Protein AF-0000000086187686 (afdb_homodimer)

Radius of gyration: 17.13 Å; Cα contacts (8 Å, |Δi|>4): 447; chains: 2; bounding box: 33×46×41 Å

Organism: NCBI:txid1656884

InterPro domains:
  IPR007138 Antibiotic biosynthesis monooxygenase domain [PF03992] (1-76)
  IPR007138 Antibiotic biosynthesis monooxygenase domain [PS51725] (2-91)
  IPR011008 Dimeric alpha-beta barrel [SSF54909] (1-93)
  IPR050744 AI-2 Signaling Cycle Isomerase LsrG [PTHR33336] (1-90)

Foldseek 3Di:
DKKKKKKFQWDPVCVVVCVVLQVVLLVVLCPQPFWPHWDWDADPVRRRMIMIITDGQAPVSVVVSCVDPSNVVSVVCRVVTGPDDMDMDIDGDNVDRDDDDDPVDDDDD/DKKKKKKFQWDPVCVVVCVVLQVVLLVVLCPQPFWPHWDWDADPVHRRMIMIITDGQAPVSVVVSCVDPSNVVSVVCRVVTGPDDMDMDIDGDNVDRDDDDDPVDDDDD

Structure (mmCIF, N/CA/C/O backbone):
data_AF-0000000086187686-model_v1
#
loop_
_entity.id
_entity.type
_entity.pdbx_description
1 polymer 'Antibiotic biosynthesis monooxygenase'
#
loop_
_atom_site.group_PDB
_atom_site.id
_atom_site.type_symbol
_atom_site.label_atom_id
_atom_site.label_alt_id
_atom_site.label_comp_id
_atom_site.label_asym_id
_atom_site.label_entity_id
_atom_site.label_seq_id
_atom_site.pdbx_PDB_ins_code
_atom_site.Cartn_x
_atom_site.Cartn_y
_atom_site.Cartn_z
_atom_site.occupancy
_atom_site.B_iso_or_equiv
_atom_site.auth_seq_id
_atom_site.auth_comp_id
_atom_site.auth_asym_id
_atom_site.auth_atom_id
_atom_site.pdbx_PDB_model_num
ATOM 1 N N . MET A 1 1 ? 7.926 -3.191 14.016 1 96.19 1 MET A N 1
ATOM 2 C CA . MET A 1 1 ? 7.805 -1.844 13.469 1 96.19 1 MET A CA 1
ATOM 3 C C . MET A 1 1 ? 6.355 -1.366 13.516 1 96.19 1 MET A C 1
ATOM 5 O O . MET A 1 1 ? 5.453 -2.137 13.844 1 96.19 1 MET A O 1
ATOM 9 N N . ILE A 1 2 ? 6.223 -0.07 13.289 1 97.5 2 ILE A N 1
ATOM 10 C CA . ILE A 1 2 ? 4.91 0.49 12.984 1 97.5 2 ILE A CA 1
ATOM 11 C C . ILE A 1 2 ? 4.688 0.487 11.477 1 97.5 2 ILE A C 1
ATOM 13 O O . ILE A 1 2 ? 5.574 0.872 10.711 1 97.5 2 ILE A O 1
ATOM 17 N N . LEU A 1 3 ? 3.572 -0.052 11.133 1 98.38 3 LEU A N 1
ATOM 18 C CA . LEU A 1 3 ? 3.158 -0.03 9.734 1 98.38 3 LEU A CA 1
ATOM 19 C C . LEU A 1 3 ? 1.9 0.814 9.555 1 98.38 3 LEU A C 1
ATOM 21 O O . LEU A 1 3 ? 0.891 0.583 10.227 1 98.38 3 LEU A O 1
ATOM 25 N N . ILE A 1 4 ? 2.012 1.799 8.664 1 98.56 4 ILE A N 1
ATOM 26 C CA . ILE A 1 4 ? 0.908 2.709 8.383 1 98.56 4 ILE A CA 1
ATOM 27 C C . ILE A 1 4 ? 0.586 2.676 6.887 1 98.56 4 ILE A C 1
ATOM 29 O O . ILE A 1 4 ? 1.49 2.721 6.051 1 98.56 4 ILE A O 1
ATOM 33 N N . THR A 1 5 ? -0.618 2.514 6.582 1 98.88 5 THR A N 1
ATOM 34 C CA . THR A 1 5 ? -1.14 2.615 5.223 1 98.88 5 THR A CA 1
ATOM 35 C C . THR A 1 5 ? -2.225 3.684 5.141 1 98.88 5 THR A C 1
ATOM 37 O O . THR A 1 5 ? -3.189 3.658 5.906 1 98.88 5 THR A O 1
ATOM 40 N N . VAL A 1 6 ? -2.064 4.637 4.223 1 98.94 6 VAL A N 1
ATOM 41 C CA . VAL A 1 6 ? -3.027 5.727 4.102 1 98.94 6 VAL A CA 1
ATOM 42 C C . VAL A 1 6 ? -3.477 5.859 2.646 1 98.94 6 VAL A C 1
ATOM 44 O O . VAL A 1 6 ? -2.662 5.75 1.727 1 98.94 6 VAL A O 1
ATOM 47 N N . LYS A 1 7 ? -4.711 6.129 2.432 1 98.88 7 LYS A N 1
ATOM 48 C CA . LYS A 1 7 ? -5.25 6.492 1.124 1 98.88 7 LYS A CA 1
ATOM 49 C C . LYS A 1 7 ? -5.598 7.977 1.063 1 98.88 7 LYS A C 1
ATOM 51 O O . LYS A 1 7 ? -6.355 8.477 1.895 1 98.88 7 LYS A O 1
ATOM 56 N N . PHE A 1 8 ? -5.043 8.57 0.062 1 98.88 8 PHE A N 1
ATOM 57 C CA . PHE A 1 8 ? -5.246 10 -0.153 1 98.88 8 PHE A CA 1
ATOM 58 C C . PHE A 1 8 ? -6.047 10.242 -1.426 1 98.88 8 PHE A C 1
ATOM 60 O O . PHE A 1 8 ? -5.531 10.078 -2.533 1 98.88 8 PHE A O 1
ATOM 67 N N . PRO A 1 9 ? -7.297 10.695 -1.336 1 98.88 9 PRO A N 1
ATOM 68 C CA . PRO A 1 9 ? -7.992 11.195 -2.523 1 98.88 9 PRO A CA 1
ATOM 69 C C . PRO A 1 9 ? -7.594 12.625 -2.879 1 98.88 9 PRO A C 1
ATOM 71 O O . PRO A 1 9 ? -7.742 13.539 -2.057 1 98.88 9 PRO A O 1
ATOM 74 N N . ILE A 1 10 ? -7.125 12.82 -4.09 1 98.88 10 ILE A N 1
ATOM 75 C CA . ILE A 1 10 ? -6.566 14.109 -4.492 1 98.88 10 ILE A CA 1
ATOM 76 C C . ILE A 1 10 ? -7.512 14.789 -5.48 1 98.88 10 ILE A C 1
ATOM 78 O O . ILE A 1 10 ? -8.062 14.141 -6.371 1 98.88 10 ILE A O 1
ATOM 82 N N . ARG A 1 11 ? -7.676 16.062 -5.305 1 98.69 11 ARG A N 1
ATOM 83 C CA . ARG A 1 11 ? -8.445 16.828 -6.277 1 98.69 11 ARG A CA 1
ATOM 84 C C . ARG A 1 11 ? -7.809 16.766 -7.66 1 98.69 11 ARG A C 1
ATOM 86 O O . ARG A 1 11 ? -6.582 16.828 -7.789 1 98.69 11 ARG A O 1
ATOM 93 N N . GLU A 1 12 ? -8.672 16.703 -8.617 1 97.62 12 GLU A N 1
ATOM 94 C CA . GLU A 1 12 ? -8.195 16.609 -9.992 1 97.62 12 GLU A CA 1
ATOM 95 C C . GLU A 1 12 ? -7.359 17.828 -10.375 1 97.62 12 GLU A C 1
ATOM 97 O O . GLU A 1 12 ? -6.324 17.688 -11.023 1 97.62 12 GLU A O 1
ATOM 102 N N . ASP A 1 13 ? -7.766 18.938 -9.977 1 98.12 13 ASP A N 1
ATOM 103 C CA . ASP A 1 13 ? -7.102 20.188 -10.367 1 98.12 13 ASP A CA 1
ATOM 104 C C . ASP A 1 13 ? -5.852 20.422 -9.523 1 98.12 13 ASP A C 1
ATOM 106 O O . ASP A 1 13 ? -5.172 21.438 -9.688 1 98.12 13 ASP A O 1
ATOM 110 N N . LYS A 1 14 ? -5.523 19.531 -8.617 1 98.44 14 LYS A N 1
ATOM 111 C CA . LYS A 1 14 ? -4.391 19.703 -7.715 1 98.44 14 LYS A CA 1
ATOM 112 C C . LYS A 1 14 ? -3.326 18.641 -7.965 1 98.44 14 LYS A C 1
ATOM 114 O O . LYS A 1 14 ? -2.359 18.531 -7.211 1 98.44 14 LYS A O 1
ATOM 119 N N . MET A 1 15 ? -3.455 17.953 -9.023 1 97.88 15 MET A N 1
ATOM 120 C CA . MET A 1 15 ? -2.578 16.812 -9.297 1 97.88 15 MET A CA 1
ATOM 121 C C . MET A 1 15 ? -1.133 17.266 -9.461 1 97.88 15 MET A C 1
ATOM 123 O O . MET A 1 15 ? -0.213 16.625 -8.953 1 97.88 15 MET A O 1
ATOM 127 N N . ALA A 1 16 ? -0.898 18.312 -10.148 1 97.12 16 ALA A N 1
ATOM 128 C CA . ALA A 1 16 ? 0.463 18.797 -10.344 1 97.12 16 ALA A CA 1
ATOM 129 C C . ALA A 1 16 ? 1.087 19.234 -9.023 1 97.12 16 ALA A C 1
ATOM 131 O O . ALA A 1 16 ? 2.242 18.906 -8.742 1 97.12 16 ALA A O 1
ATOM 132 N N . GLU A 1 17 ? 0.374 19.953 -8.242 1 97.88 17 GLU A N 1
ATOM 133 C CA . GLU A 1 17 ? 0.838 20.359 -6.918 1 97.88 17 GLU A CA 1
ATOM 134 C C . GLU A 1 17 ? 1.127 19.141 -6.039 1 97.88 17 GLU A C 1
ATOM 136 O O . GLU A 1 17 ? 2.143 19.109 -5.344 1 97.88 17 GLU A O 1
ATOM 141 N N . TRP A 1 18 ? 0.255 18.203 -6.094 1 98.5 18 TRP A N 1
ATOM 142 C CA . TRP A 1 18 ? 0.415 16.969 -5.332 1 98.5 18 TRP A CA 1
ATOM 143 C C . TRP A 1 18 ? 1.703 16.25 -5.719 1 98.5 18 TRP A C 1
ATOM 145 O O . TRP A 1 18 ? 2.439 15.773 -4.852 1 98.5 18 TRP A O 1
ATOM 155 N N . GLU A 1 19 ? 1.953 16.156 -6.973 1 95.44 19 GLU A N 1
ATOM 156 C CA . GLU A 1 19 ? 3.152 15.477 -7.449 1 95.44 19 GLU A CA 1
ATOM 157 C C . GLU A 1 19 ? 4.41 16.062 -6.824 1 95.44 19 GLU A C 1
ATOM 159 O O . GLU A 1 19 ? 5.27 15.336 -6.324 1 95.44 19 GLU A O 1
ATOM 164 N N . GLN A 1 20 ? 4.473 17.344 -6.828 1 96.12 20 GLN A N 1
ATOM 165 C CA . GLN A 1 20 ? 5.637 18.016 -6.262 1 96.12 20 GLN A CA 1
ATOM 166 C C . GLN A 1 20 ? 5.684 17.844 -4.742 1 96.12 20 GLN A C 1
ATOM 168 O O . GLN A 1 20 ? 6.719 17.484 -4.184 1 96.12 20 GLN A O 1
ATOM 173 N N . LEU A 1 21 ? 4.582 18.062 -4.121 1 98.06 21 LEU A N 1
ATOM 174 C CA . LEU A 1 21 ? 4.496 18 -2.668 1 98.06 21 LEU A CA 1
ATOM 175 C C . LEU A 1 21 ? 4.82 16.594 -2.17 1 98.06 21 LEU A C 1
ATOM 177 O O . LEU A 1 21 ? 5.586 16.422 -1.219 1 98.06 21 LEU A O 1
ATOM 181 N N . SER A 1 22 ? 4.238 15.594 -2.785 1 97.94 22 SER A N 1
ATOM 182 C CA . SER A 1 22 ? 4.43 14.219 -2.352 1 97.94 22 SER A CA 1
ATOM 183 C C . SER A 1 22 ? 5.879 13.773 -2.535 1 97.94 22 SER A C 1
ATOM 185 O O . SER A 1 22 ? 6.426 13.055 -1.699 1 97.94 22 SER A O 1
ATOM 187 N N . ALA A 1 23 ? 6.496 14.219 -3.639 1 96.38 23 ALA A N 1
ATOM 188 C CA . ALA A 1 23 ? 7.898 13.891 -3.869 1 96.38 23 ALA A CA 1
ATOM 189 C C . ALA A 1 23 ? 8.789 14.477 -2.781 1 96.38 23 ALA A C 1
ATOM 191 O O . ALA A 1 23 ? 9.617 13.773 -2.199 1 96.38 23 ALA A O 1
ATOM 192 N N . ASP A 1 24 ? 8.594 15.742 -2.486 1 97.19 24 ASP A N 1
ATOM 193 C CA . ASP A 1 24 ? 9.375 16.422 -1.454 1 97.19 24 ASP A CA 1
ATOM 194 C C . ASP A 1 24 ? 9.148 15.781 -0.086 1 97.19 24 ASP A C 1
ATOM 196 O O . ASP A 1 24 ? 10.102 15.57 0.671 1 97.19 24 ASP A O 1
ATOM 200 N N . TYR A 1 25 ? 7.957 15.484 0.221 1 98.62 25 TYR A N 1
ATOM 201 C CA . TYR A 1 25 ? 7.605 14.898 1.509 1 98.62 25 TYR A CA 1
ATOM 202 C C . TYR A 1 25 ? 8.219 13.508 1.659 1 98.62 25 TYR A C 1
ATOM 204 O O . TYR A 1 25 ? 8.789 13.188 2.703 1 98.62 25 TYR A O 1
ATOM 212 N N . ALA A 1 26 ? 8.109 12.688 0.624 1 98.19 26 ALA A N 1
ATOM 213 C CA . ALA A 1 26 ? 8.664 11.336 0.667 1 98.19 26 ALA A CA 1
ATOM 214 C C . ALA A 1 26 ? 10.172 11.367 0.898 1 98.19 26 ALA A C 1
ATOM 216 O O . ALA A 1 26 ? 10.703 10.57 1.673 1 98.19 26 ALA A O 1
ATOM 217 N N . ARG A 1 27 ? 10.836 12.289 0.186 1 97.62 27 ARG A N 1
ATOM 218 C CA . ARG A 1 27 ? 12.273 12.422 0.369 1 97.62 27 ARG A CA 1
ATOM 219 C C . ARG A 1 27 ? 12.609 12.82 1.804 1 97.62 27 ARG A C 1
ATOM 221 O O . ARG A 1 27 ? 13.516 12.25 2.414 1 97.62 27 ARG A O 1
ATOM 228 N N . ALA A 1 28 ? 11.906 13.75 2.357 1 98.62 28 ALA A N 1
ATOM 229 C CA . ALA A 1 28 ? 12.156 14.234 3.713 1 98.62 28 ALA A CA 1
ATOM 230 C C . ALA A 1 28 ? 11.906 13.133 4.742 1 98.62 28 ALA A C 1
ATOM 232 O O . ALA A 1 28 ? 12.719 12.914 5.641 1 98.62 28 ALA A O 1
ATOM 233 N N . VAL A 1 29 ? 10.781 12.406 4.652 1 98.75 29 VAL A N 1
ATOM 234 C CA . VAL A 1 29 ? 10.43 11.367 5.617 1 98.75 29 VAL A CA 1
ATOM 235 C C . VAL A 1 29 ? 11.43 10.219 5.527 1 98.75 29 VAL A C 1
ATOM 237 O O . VAL A 1 29 ? 11.844 9.664 6.547 1 98.75 29 VAL A O 1
ATOM 240 N N . SER A 1 30 ? 11.812 9.867 4.293 1 98.38 30 SER A N 1
ATOM 241 C CA . SER A 1 30 ? 12.734 8.758 4.094 1 98.38 30 SER A CA 1
ATOM 242 C C . SER A 1 30 ? 14.094 9.047 4.73 1 98.38 30 SER A C 1
ATOM 244 O O . SER A 1 30 ? 14.852 8.125 5.047 1 98.38 30 SER A O 1
ATOM 246 N N . ALA A 1 31 ? 14.391 10.297 4.883 1 98.31 31 ALA A N 1
ATOM 247 C CA . ALA A 1 31 ? 15.68 10.703 5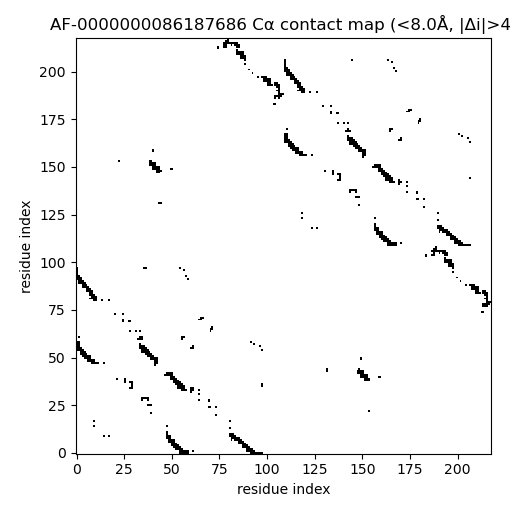.441 1 98.31 31 ALA A CA 1
ATOM 248 C C . ALA A 1 31 ? 15.648 10.672 6.965 1 98.31 31 ALA A C 1
ATOM 250 O O . ALA A 1 31 ? 16.688 10.812 7.617 1 98.31 31 ALA A O 1
ATOM 251 N N . GLU A 1 32 ? 14.492 10.477 7.57 1 98.62 32 GLU A N 1
ATOM 252 C CA . GLU A 1 32 ? 14.391 10.398 9.023 1 98.62 32 GLU A CA 1
ATOM 253 C C . GLU A 1 32 ? 15.07 9.141 9.562 1 98.62 32 GLU A C 1
ATOM 255 O O . GLU A 1 32 ? 14.875 8.047 9.031 1 98.62 32 GLU A O 1
ATOM 260 N N . PRO A 1 33 ? 15.82 9.234 10.648 1 97.88 33 PRO A N 1
ATOM 261 C CA . PRO A 1 33 ? 16.578 8.086 11.164 1 97.88 33 PRO A CA 1
ATOM 262 C C . PRO A 1 33 ? 15.688 6.918 11.562 1 97.88 33 PRO A C 1
ATOM 264 O O . PRO A 1 33 ? 16.109 5.762 11.492 1 97.88 33 PRO A O 1
ATOM 267 N N . GLY A 1 34 ? 14.484 7.172 11.977 1 98.12 34 GLY A N 1
ATOM 268 C CA . GLY A 1 34 ? 13.609 6.125 12.469 1 98.12 34 GLY A CA 1
ATOM 269 C C . GLY A 1 34 ? 12.719 5.535 11.391 1 98.12 34 GLY A C 1
ATOM 270 O O . GLY A 1 34 ? 11.953 4.605 11.648 1 98.12 34 GLY A O 1
ATOM 271 N N . ASN A 1 35 ? 12.82 6.035 10.211 1 98.69 35 ASN A N 1
ATOM 272 C CA . ASN A 1 35 ? 12.008 5.527 9.109 1 98.69 35 ASN A CA 1
ATOM 273 C C . ASN A 1 35 ? 12.602 4.254 8.516 1 98.69 35 ASN A C 1
ATOM 275 O O . ASN A 1 35 ? 13.805 4.18 8.273 1 98.69 35 ASN A O 1
ATOM 279 N N . VAL A 1 36 ? 11.781 3.264 8.32 1 98.62 36 VAL A N 1
ATOM 280 C CA . VAL A 1 36 ? 12.164 2.018 7.668 1 98.62 36 VAL A CA 1
ATOM 281 C C . VAL A 1 36 ? 11.898 2.113 6.168 1 98.62 36 VAL A C 1
ATOM 283 O O . VAL A 1 36 ? 12.758 1.792 5.352 1 98.62 36 VAL A O 1
ATOM 286 N N . PHE A 1 37 ? 10.781 2.572 5.742 1 98.56 37 PHE A N 1
ATOM 287 C CA . PHE A 1 37 ? 10.414 2.908 4.371 1 98.56 37 PHE A CA 1
ATOM 288 C C . PHE A 1 37 ? 9.273 3.918 4.34 1 98.56 37 PHE A C 1
ATOM 290 O O . PHE A 1 37 ? 8.523 4.043 5.312 1 98.56 37 PHE A O 1
ATOM 297 N N . PHE A 1 38 ? 9.164 4.637 3.271 1 98.81 38 PHE A N 1
ATOM 298 C CA . PHE A 1 38 ? 8.109 5.605 3.012 1 98.81 38 PHE A CA 1
ATOM 299 C C . PHE A 1 38 ? 7.91 5.801 1.513 1 98.81 38 PHE A C 1
ATOM 301 O O . PHE A 1 38 ? 8.844 6.184 0.804 1 98.81 38 PHE A O 1
ATOM 308 N N . GLU A 1 39 ? 6.68 5.562 1.072 1 98.12 39 GLU A N 1
ATOM 309 C CA . GLU A 1 39 ? 6.48 5.734 -0.364 1 98.12 39 GLU A CA 1
ATOM 310 C C . GLU A 1 39 ? 5.02 6.027 -0.687 1 98.12 39 GLU A C 1
ATOM 312 O O . GLU A 1 39 ? 4.121 5.664 0.077 1 98.12 39 GLU A O 1
ATOM 317 N N . PHE A 1 40 ? 4.801 6.738 -1.792 1 98.75 40 PHE A N 1
ATOM 318 C CA . PHE A 1 40 ? 3.494 6.953 -2.4 1 98.75 40 PHE A CA 1
ATOM 319 C C . PHE A 1 40 ? 3.354 6.137 -3.682 1 98.75 40 PHE A C 1
ATOM 321 O O . PHE A 1 40 ? 4.309 6.012 -4.449 1 98.75 40 PHE A O 1
ATOM 328 N N . SER A 1 41 ? 2.184 5.652 -3.918 1 98.5 41 SER A N 1
ATOM 329 C CA . SER A 1 41 ? 1.812 4.977 -5.156 1 98.5 41 SER A CA 1
ATOM 330 C C . SER A 1 41 ? 0.431 5.418 -5.633 1 98.5 41 SER A C 1
ATOM 332 O O . SER A 1 41 ? -0.465 5.656 -4.82 1 98.5 41 SER A O 1
ATOM 334 N N . ARG A 1 42 ? 0.289 5.5 -6.906 1 98 42 ARG A N 1
ATOM 335 C CA . ARG A 1 42 ? -0.99 5.898 -7.484 1 98 42 ARG A CA 1
ATOM 336 C C . ARG A 1 42 ? -1.848 4.68 -7.809 1 98 42 ARG A C 1
ATOM 338 O O . ARG A 1 42 ? -1.399 3.766 -8.5 1 98 42 ARG A O 1
ATOM 345 N N . SER A 1 43 ? -3.117 4.691 -7.332 1 97.5 43 SER A N 1
ATOM 346 C CA . SER A 1 43 ? -4.043 3.592 -7.582 1 97.5 43 SER A CA 1
ATOM 347 C C . SER A 1 43 ? -4.219 3.342 -9.078 1 97.5 43 SER A C 1
ATOM 349 O O . SER A 1 43 ? -4.371 4.285 -9.859 1 97.5 43 SER A O 1
ATOM 351 N N . VAL A 1 44 ? -4.203 2.064 -9.414 1 95.75 44 VAL A N 1
ATOM 352 C CA . VAL A 1 44 ? -4.328 1.682 -10.82 1 95.75 44 VAL A CA 1
ATOM 353 C C . VAL A 1 44 ? -5.77 1.889 -11.289 1 95.75 44 VAL A C 1
ATOM 355 O O . VAL A 1 44 ? -6.004 2.352 -12.406 1 95.75 44 VAL A O 1
ATOM 358 N N . LEU A 1 45 ? -6.688 1.7 -10.383 1 94.25 45 LEU A N 1
ATOM 359 C CA . LEU A 1 45 ? -8.086 1.718 -10.789 1 94.25 45 LEU A CA 1
ATOM 360 C C . LEU A 1 45 ? -8.75 3.037 -10.406 1 94.25 45 LEU A C 1
ATOM 362 O O . LEU A 1 45 ? -9.836 3.355 -10.898 1 94.25 45 LEU A O 1
ATOM 366 N N . GLU A 1 46 ? -8.109 3.756 -9.508 1 95.56 46 GLU A N 1
ATOM 367 C CA . GLU A 1 46 ? -8.602 5.062 -9.078 1 95.56 46 GLU A CA 1
ATOM 368 C C . GLU A 1 46 ? -7.523 6.133 -9.234 1 95.56 46 GLU A C 1
ATOM 370 O O . GLU A 1 46 ? -6.84 6.477 -8.266 1 95.56 46 GLU A O 1
ATOM 375 N N . PRO A 1 47 ? -7.43 6.723 -10.367 1 94.88 47 PRO A N 1
ATOM 376 C CA . PRO A 1 47 ? -6.27 7.547 -10.711 1 94.88 47 PRO A CA 1
ATOM 377 C C . PRO A 1 47 ? -6.113 8.758 -9.797 1 94.88 47 PRO A C 1
ATOM 379 O O . PRO A 1 47 ? -5.047 9.375 -9.758 1 94.88 47 PRO A O 1
ATOM 382 N N . GLN A 1 48 ? -7.133 9.188 -9.078 1 97.88 48 GLN A N 1
ATOM 383 C CA . GLN A 1 48 ? -7 10.328 -8.18 1 97.88 48 GLN A CA 1
ATOM 384 C C . GLN A 1 48 ? -6.691 9.875 -6.754 1 97.88 48 GLN A C 1
ATOM 386 O O . GLN A 1 48 ? -6.598 10.695 -5.844 1 97.88 48 GLN A O 1
ATOM 391 N N . THR A 1 49 ? -6.516 8.617 -6.555 1 98.5 49 THR A N 1
ATOM 392 C CA . THR A 1 49 ? -6.223 8.102 -5.219 1 98.5 49 THR A CA 1
ATOM 393 C C . THR A 1 49 ? -4.781 7.605 -5.137 1 98.5 49 THR A C 1
ATOM 395 O O . THR A 1 49 ? -4.336 6.84 -5.992 1 98.5 49 THR A O 1
ATOM 398 N N . PHE A 1 50 ? -4.09 8.07 -4.105 1 98.88 50 PHE A N 1
ATOM 399 C CA . PHE A 1 50 ? -2.727 7.633 -3.83 1 98.88 50 PHE A CA 1
ATOM 400 C C . PHE A 1 50 ? -2.658 6.863 -2.516 1 98.88 50 PHE A C 1
ATOM 402 O O . PHE A 1 50 ? -3.328 7.223 -1.546 1 98.88 50 PHE A O 1
ATOM 409 N N . VAL A 1 51 ? -1.895 5.828 -2.504 1 98.88 51 VAL A N 1
ATOM 410 C CA . VAL A 1 51 ? -1.616 5.039 -1.31 1 98.88 51 VAL A CA 1
ATOM 411 C C . VAL A 1 51 ? -0.229 5.383 -0.773 1 98.88 51 VAL A C 1
ATOM 413 O O . VAL A 1 51 ? 0.739 5.449 -1.534 1 98.88 51 VAL A O 1
ATOM 416 N N . CYS A 1 52 ? -0.162 5.668 0.462 1 98.94 52 CYS A N 1
ATOM 417 C CA . CYS A 1 52 ? 1.102 5.793 1.181 1 98.94 52 CYS A CA 1
ATOM 418 C C . CYS A 1 52 ? 1.337 4.59 2.086 1 98.94 52 CYS A C 1
ATOM 420 O O . CYS A 1 52 ? 0.453 4.203 2.852 1 98.94 52 CYS A O 1
ATOM 422 N N . ILE A 1 53 ? 2.445 3.963 1.967 1 98.88 53 ILE A N 1
ATOM 423 C CA . ILE A 1 53 ? 2.885 2.986 2.955 1 98.88 53 ILE A CA 1
ATOM 424 C C . ILE A 1 53 ? 4.117 3.51 3.688 1 98.88 53 ILE A C 1
ATOM 426 O O . ILE A 1 53 ? 5.008 4.102 3.07 1 98.88 53 ILE A O 1
ATOM 430 N N . GLU A 1 54 ? 4.125 3.395 4.93 1 98.81 54 GLU A N 1
ATOM 431 C CA . GLU A 1 54 ? 5.234 3.893 5.738 1 98.81 54 GLU A CA 1
ATOM 432 C C . GLU A 1 54 ? 5.512 2.969 6.922 1 98.81 54 GLU A C 1
ATOM 434 O O . GLU A 1 54 ? 4.59 2.395 7.5 1 98.81 54 GLU A O 1
ATOM 439 N N . GLY A 1 55 ? 6.707 2.74 7.18 1 98.62 55 GLY A N 1
ATOM 440 C CA . GLY A 1 55 ? 7.207 1.977 8.312 1 98.62 55 GLY A CA 1
ATOM 441 C C . GLY A 1 55 ? 8.18 2.756 9.172 1 98.62 55 GLY A C 1
ATOM 442 O O . GLY A 1 55 ? 9.07 3.438 8.656 1 98.62 55 GLY A O 1
ATOM 443 N N . PHE A 1 56 ? 7.98 2.691 10.422 1 98.75 56 PHE A N 1
ATOM 444 C CA . PHE A 1 56 ? 8.891 3.252 11.406 1 98.75 56 PHE A CA 1
ATOM 445 C C . PHE A 1 56 ? 9.391 2.17 12.359 1 98.75 56 PHE A C 1
ATOM 447 O O . PHE A 1 56 ? 8.625 1.276 12.742 1 98.75 56 PHE A O 1
ATOM 454 N N . ARG A 1 57 ? 10.586 2.289 12.766 1 97.81 57 ARG A N 1
ATOM 455 C CA . ARG A 1 57 ? 11.273 1.223 13.484 1 97.81 57 ARG A CA 1
ATOM 456 C C . ARG A 1 57 ? 10.531 0.85 14.766 1 97.81 57 ARG A C 1
ATOM 458 O O . ARG A 1 57 ? 10.602 -0.293 15.219 1 97.81 57 ARG A O 1
ATOM 465 N N . ASP A 1 58 ? 9.953 1.805 15.445 1 96.81 58 ASP A N 1
ATOM 466 C CA . ASP A 1 58 ? 9.18 1.6 16.656 1 96.81 58 ASP A CA 1
ATOM 467 C C . ASP A 1 58 ? 8.266 2.793 16.938 1 96.81 58 ASP A C 1
ATOM 469 O O . ASP A 1 58 ? 8.211 3.736 16.141 1 96.81 58 ASP A O 1
ATOM 473 N N . ALA A 1 59 ? 7.527 2.688 18.016 1 95.38 59 ALA A N 1
ATOM 474 C CA . ALA A 1 59 ? 6.57 3.736 18.359 1 95.38 59 ALA A CA 1
ATOM 475 C C . ALA A 1 59 ? 7.277 5.066 18.594 1 95.38 59 ALA A C 1
ATOM 477 O O . ALA A 1 59 ? 6.758 6.125 18.234 1 95.38 59 ALA A O 1
ATOM 478 N N . ALA A 1 60 ? 8.445 5.02 19.234 1 97.31 60 ALA A N 1
ATOM 479 C CA . ALA A 1 60 ? 9.211 6.238 19.5 1 97.31 60 ALA A CA 1
ATOM 480 C C . ALA A 1 60 ? 9.586 6.938 18.203 1 97.31 60 ALA A C 1
ATOM 482 O O . ALA A 1 60 ? 9.492 8.164 18.094 1 97.31 60 ALA A O 1
ATOM 483 N N . ALA A 1 61 ? 9.984 6.188 17.234 1 97.88 61 ALA A N 1
ATOM 484 C CA . ALA A 1 61 ? 10.32 6.738 15.922 1 97.88 61 ALA A CA 1
ATOM 485 C C . ALA A 1 61 ? 9.102 7.383 15.273 1 97.88 61 ALA A C 1
ATOM 487 O O . ALA A 1 61 ? 9.211 8.43 14.633 1 97.88 61 ALA A O 1
ATOM 488 N N . GLY A 1 62 ? 7.969 6.754 15.352 1 97.62 62 GLY A N 1
ATOM 489 C CA . GLY A 1 62 ? 6.738 7.34 14.844 1 97.62 62 GLY A CA 1
ATOM 490 C C . GLY A 1 62 ? 6.398 8.672 15.492 1 97.62 62 GLY A C 1
ATOM 491 O O . GLY A 1 62 ? 5.984 9.609 14.812 1 97.62 62 GLY A O 1
ATOM 492 N N . GLU A 1 63 ? 6.562 8.703 16.797 1 97.44 63 GLU A N 1
ATOM 493 C CA . GLU A 1 63 ? 6.301 9.945 17.516 1 97.44 63 GLU A CA 1
ATOM 494 C C . GLU A 1 63 ? 7.25 11.055 17.062 1 97.44 63 GLU A C 1
ATOM 496 O O . GLU A 1 63 ? 6.832 12.203 16.891 1 97.44 63 GLU A O 1
ATOM 501 N N . GLU A 1 64 ? 8.477 10.719 16.922 1 98.19 64 GLU A N 1
ATOM 502 C CA . GLU A 1 64 ? 9.445 11.695 16.438 1 98.19 64 GLU A CA 1
ATOM 503 C C . GLU A 1 64 ? 9.086 12.18 15.039 1 98.19 64 GLU A C 1
ATOM 505 O O . GLU A 1 64 ? 9.242 13.367 14.734 1 98.19 64 GLU A O 1
ATOM 510 N N . HIS A 1 65 ? 8.656 11.281 14.188 1 98.5 65 HIS A N 1
ATOM 511 C CA . HIS A 1 65 ? 8.188 11.617 12.844 1 98.5 65 HIS A CA 1
ATOM 512 C C . HIS A 1 65 ? 7.117 12.703 12.891 1 98.5 65 HIS A C 1
ATOM 514 O O . HIS A 1 65 ? 7.199 13.695 12.164 1 98.5 65 HIS A O 1
ATOM 520 N N . MET A 1 66 ? 6.184 12.57 13.797 1 97.25 66 MET A N 1
ATOM 521 C CA . MET A 1 66 ? 5.039 13.477 13.859 1 97.25 66 MET A CA 1
ATOM 522 C C . MET A 1 66 ? 5.465 14.867 14.305 1 97.25 66 MET A C 1
ATOM 524 O O . MET A 1 66 ? 4.73 15.844 14.117 1 97.25 66 MET A O 1
ATOM 528 N N . LYS A 1 67 ? 6.715 15.016 14.836 1 97.81 67 LYS A N 1
ATOM 529 C CA . LYS A 1 67 ? 7.199 16.281 15.359 1 97.81 67 LYS A CA 1
ATOM 530 C C . LYS A 1 67 ? 8.031 17.031 14.32 1 97.81 67 LYS A C 1
ATOM 532 O O . LYS A 1 67 ? 8.438 18.172 14.547 1 97.81 67 LYS A O 1
ATOM 537 N N . GLN A 1 68 ? 8.281 16.469 13.242 1 98.25 68 GLN A N 1
ATOM 538 C CA . GLN A 1 68 ? 9.164 17.062 12.25 1 98.25 68 GLN A CA 1
ATOM 539 C C . GLN A 1 68 ? 8.484 18.219 11.531 1 98.25 68 GLN A C 1
ATOM 541 O O . GLN A 1 68 ? 7.281 18.156 11.25 1 98.25 68 GLN A O 1
ATOM 546 N N . ASP A 1 69 ? 9.227 19.25 11.039 1 98.12 69 ASP A N 1
ATOM 547 C CA . ASP A 1 69 ? 8.727 20.438 10.352 1 98.12 69 ASP A CA 1
ATOM 548 C C . ASP A 1 69 ? 8.055 20.062 9.031 1 98.12 69 ASP A C 1
ATOM 550 O O . ASP A 1 69 ? 7.039 20.641 8.656 1 98.12 69 ASP A O 1
ATOM 554 N N . HIS A 1 70 ? 8.672 19.141 8.344 1 98.38 70 HIS A N 1
ATOM 555 C CA . HIS A 1 70 ? 8.109 18.781 7.047 1 98.38 70 HIS A CA 1
ATOM 556 C C . HIS A 1 70 ? 6.75 18.109 7.203 1 98.38 70 HIS A C 1
ATOM 558 O O . HIS A 1 70 ? 5.914 18.188 6.301 1 98.38 70 HIS A O 1
ATOM 564 N N . VAL A 1 71 ? 6.5 17.406 8.383 1 98.31 71 VAL A N 1
ATOM 565 C CA . VAL A 1 71 ? 5.184 16.844 8.641 1 98.31 71 VAL A CA 1
ATOM 566 C C . VAL A 1 71 ? 4.164 17.953 8.852 1 98.31 71 VAL A C 1
ATOM 568 O O . VAL A 1 71 ? 3.084 17.938 8.25 1 98.31 71 VAL A O 1
ATOM 571 N N . SER A 1 72 ? 4.488 18.953 9.625 1 97.5 72 SER A N 1
ATOM 572 C CA . SER A 1 72 ? 3.609 20.094 9.844 1 97.5 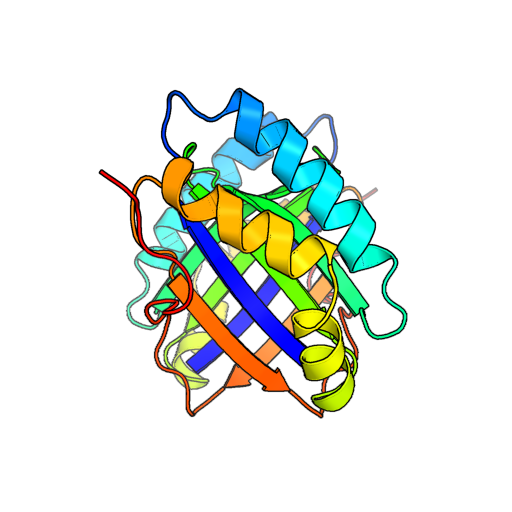72 SER A CA 1
ATOM 573 C C . SER A 1 72 ? 3.275 20.797 8.539 1 97.5 72 SER A C 1
ATOM 575 O O . SER A 1 72 ? 2.119 21.141 8.289 1 97.5 72 SER A O 1
ATOM 577 N N . ARG A 1 73 ? 4.227 21.031 7.734 1 97.44 73 ARG A N 1
ATOM 578 C CA . ARG A 1 73 ? 4.016 21.703 6.453 1 97.44 73 ARG A CA 1
ATOM 579 C C . ARG A 1 73 ? 3.094 20.875 5.555 1 97.44 73 ARG A C 1
ATOM 581 O O . ARG A 1 73 ? 2.191 21.422 4.918 1 97.44 73 ARG A O 1
ATOM 588 N N . PHE A 1 74 ? 3.34 19.578 5.469 1 98.44 74 PHE A N 1
ATOM 589 C CA . PHE A 1 74 ? 2.508 18.672 4.684 1 98.44 74 PHE A CA 1
ATOM 590 C C . PHE A 1 74 ? 1.06 18.734 5.152 1 98.44 74 PHE A C 1
ATOM 592 O O . PHE A 1 74 ? 0.147 18.938 4.352 1 98.44 74 PHE A O 1
ATOM 599 N N . MET A 1 75 ? 0.878 18.656 6.477 1 97.5 75 MET A N 1
ATOM 600 C CA . MET A 1 75 ? -0.46 18.609 7.059 1 97.5 75 MET A CA 1
ATOM 601 C C . MET A 1 75 ? -1.198 19.922 6.82 1 97.5 75 MET A C 1
ATOM 603 O O . MET A 1 75 ? -2.42 19.922 6.664 1 97.5 75 MET A O 1
ATOM 607 N N . GLN A 1 76 ? -0.468 20.953 6.734 1 96.88 76 GLN A N 1
ATOM 608 C CA . GLN A 1 76 ? -1.062 22.266 6.508 1 96.88 76 GLN A CA 1
ATOM 609 C C . GLN A 1 76 ? -1.579 22.391 5.078 1 96.88 76 GLN A C 1
ATOM 611 O O . GLN A 1 76 ? -2.59 23.062 4.836 1 96.88 76 GLN A O 1
ATOM 616 N N . GLN A 1 77 ? -0.954 21.781 4.188 1 98.19 77 GLN A N 1
ATOM 617 C CA . GLN A 1 77 ? -1.282 21.922 2.773 1 98.19 77 GLN A CA 1
ATOM 618 C C . GLN A 1 77 ? -2.375 20.938 2.357 1 98.19 77 GLN A C 1
ATOM 620 O O . GLN A 1 77 ? -3.166 21.234 1.457 1 98.19 77 GLN A O 1
ATOM 625 N N . MET A 1 78 ? -2.484 19.859 3.023 1 98.62 78 MET A N 1
ATOM 626 C CA . MET A 1 78 ? -3.271 18.719 2.557 1 98.62 78 MET A CA 1
ATOM 627 C C . MET A 1 78 ? -4.754 19.078 2.508 1 98.62 78 MET A C 1
ATOM 629 O O . MET A 1 78 ? -5.465 18.656 1.591 1 98.62 78 MET A O 1
ATOM 633 N N . PRO A 1 79 ? -5.273 19.938 3.416 1 98.5 79 PRO A N 1
ATOM 634 C CA . PRO A 1 79 ? -6.703 20.266 3.342 1 98.5 79 PRO A CA 1
ATOM 635 C C . PRO A 1 79 ? -7.082 20.953 2.031 1 98.5 79 PRO A C 1
ATOM 637 O O . PRO A 1 79 ? -8.234 20.875 1.602 1 98.5 79 PRO A O 1
ATOM 640 N N . ASP A 1 80 ? -6.145 21.547 1.371 1 98.38 80 ASP A N 1
ATOM 641 C CA . ASP A 1 80 ? -6.41 22.234 0.11 1 98.38 80 ASP A CA 1
ATOM 642 C C . ASP A 1 80 ? -6.25 21.281 -1.075 1 98.38 80 ASP A C 1
ATOM 644 O O . ASP A 1 80 ? -6.645 21.609 -2.197 1 98.38 80 ASP A O 1
ATOM 648 N N . ILE A 1 81 ? -5.75 20.141 -0.848 1 98.69 81 ILE A N 1
ATOM 649 C CA . ILE A 1 81 ? -5.328 19.25 -1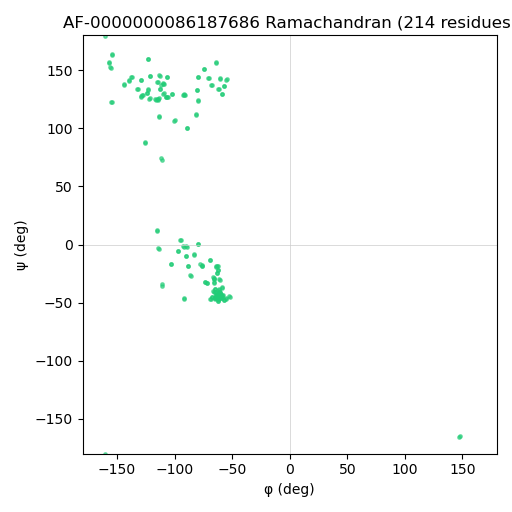.93 1 98.69 81 ILE A CA 1
ATOM 650 C C . ILE A 1 81 ? -6.254 18.047 -2.006 1 98.69 81 ILE A C 1
ATOM 652 O O . ILE A 1 81 ? -6.578 17.562 -3.098 1 98.69 81 ILE A O 1
ATOM 656 N N . VAL A 1 82 ? -6.727 17.578 -0.875 1 98.81 82 VAL A N 1
ATOM 657 C CA . VAL A 1 82 ? -7.535 16.359 -0.861 1 98.81 82 VAL A CA 1
ATOM 658 C C . VAL A 1 82 ? -8.969 16.688 -1.277 1 98.81 82 VAL A C 1
ATOM 660 O O . VAL A 1 82 ? -9.477 17.781 -0.979 1 98.81 82 VAL A O 1
ATOM 663 N N . SER A 1 83 ? -9.562 15.734 -1.994 1 98.69 83 SER A N 1
ATOM 664 C CA . SER A 1 83 ? -10.961 15.859 -2.393 1 98.69 83 SER A CA 1
ATOM 665 C C . SER A 1 83 ? -11.891 15.281 -1.329 1 98.69 83 SER A C 1
ATOM 667 O O . SER A 1 83 ? -13.094 15.531 -1.348 1 98.69 83 SER A O 1
ATOM 669 N N . ALA A 1 84 ? -11.438 14.484 -0.454 1 98.62 84 ALA A N 1
ATOM 670 C CA . ALA A 1 84 ? -12.141 13.852 0.653 1 98.62 84 ALA A CA 1
ATOM 671 C C . ALA A 1 84 ? -11.18 13.5 1.788 1 98.62 84 ALA A C 1
ATOM 673 O O . ALA A 1 84 ? -9.961 13.531 1.611 1 98.62 84 ALA A O 1
ATOM 674 N N . GLN A 1 85 ? -11.727 13.227 3.025 1 98.69 85 GLN A N 1
ATOM 675 C CA . GLN A 1 85 ? -10.922 12.828 4.172 1 98.69 85 GLN A CA 1
ATOM 676 C C . GLN A 1 85 ? -10.133 11.555 3.877 1 98.69 85 GLN A C 1
ATOM 678 O O . GLN A 1 85 ? -10.703 10.547 3.457 1 98.69 85 GLN A O 1
ATOM 683 N N . PRO A 1 86 ? -8.82 11.516 4.113 1 98.81 86 PRO A N 1
ATOM 684 C CA . PRO A 1 86 ? -8.031 10.297 3.932 1 98.81 86 PRO A CA 1
ATOM 685 C C . PRO A 1 86 ? -8.445 9.18 4.875 1 98.81 86 PRO A C 1
ATOM 687 O O . PRO A 1 86 ? -9.094 9.43 5.898 1 98.81 86 PRO A O 1
ATOM 690 N N . GLN A 1 87 ? -8.148 8 4.477 1 98.88 87 GLN A N 1
ATOM 691 C CA . GLN A 1 87 ? -8.391 6.797 5.266 1 98.88 87 GLN A CA 1
ATOM 692 C C . GLN A 1 87 ? -7.07 6.152 5.691 1 98.88 87 GLN A C 1
ATOM 694 O O . GLN A 1 87 ? -6.102 6.145 4.93 1 98.88 87 GLN A O 1
ATOM 699 N N . ILE A 1 88 ? -7.059 5.551 6.914 1 98.75 88 ILE A N 1
ATOM 700 C CA . ILE A 1 88 ? -5.773 5.141 7.469 1 98.75 88 ILE A CA 1
ATOM 701 C C . ILE A 1 88 ? -5.914 3.785 8.156 1 98.75 88 ILE A C 1
ATOM 703 O O . ILE A 1 88 ? -6.969 3.477 8.719 1 98.75 88 ILE A O 1
ATOM 707 N N . ILE A 1 89 ? -4.969 2.928 8.047 1 98.69 89 ILE A N 1
ATOM 708 C CA . ILE A 1 89 ? -4.707 1.768 8.891 1 98.69 89 ILE A CA 1
ATOM 709 C C . ILE A 1 89 ? -3.387 1.959 9.633 1 98.69 89 ILE A C 1
ATOM 711 O O . ILE A 1 89 ? -2.359 2.26 9.016 1 98.69 89 ILE A O 1
ATOM 715 N N . TYR A 1 90 ? -3.385 1.86 10.875 1 97.69 90 TYR A N 1
ATOM 716 C CA . TYR A 1 90 ? -2.217 1.903 11.75 1 97.69 90 TYR A CA 1
ATOM 717 C C . TYR A 1 90 ? -2.029 0.576 12.469 1 97.69 90 TYR A C 1
ATOM 719 O O . TYR A 1 90 ? -2.943 0.092 13.141 1 97.69 90 TYR A O 1
ATOM 727 N N . VAL A 1 91 ? -0.823 -0.024 12.32 1 97.5 91 VAL A N 1
ATOM 728 C CA . VAL A 1 91 ? -0.536 -1.313 12.938 1 97.5 91 VAL A CA 1
ATOM 729 C C . VAL A 1 91 ? 0.777 -1.231 13.719 1 97.5 91 VAL A C 1
ATOM 731 O O . VAL A 1 91 ? 1.796 -0.792 13.18 1 97.5 91 VAL A O 1
ATOM 734 N N . ASP A 1 92 ? 0.661 -1.642 14.969 1 95.19 92 ASP A N 1
ATOM 735 C CA . ASP A 1 92 ? 1.886 -1.914 15.719 1 95.19 92 ASP A CA 1
ATOM 736 C C . ASP A 1 92 ? 2.328 -3.363 15.539 1 95.19 92 ASP A C 1
ATOM 738 O O . ASP A 1 92 ? 1.734 -4.277 16.109 1 95.19 92 ASP A O 1
ATOM 742 N N . ALA A 1 93 ? 3.322 -3.582 14.648 1 94 93 ALA A N 1
ATOM 743 C CA . ALA A 1 93 ? 3.797 -4.914 14.273 1 94 93 ALA A CA 1
ATOM 744 C C . ALA A 1 93 ? 5.207 -5.156 14.797 1 94 93 ALA A C 1
ATOM 746 O O . ALA A 1 93 ? 6.152 -5.285 14.016 1 94 93 ALA A O 1
ATOM 747 N N . ASP A 1 94 ? 5.32 -5.352 16.062 1 89.69 94 ASP A N 1
ATOM 748 C CA . ASP A 1 94 ? 6.617 -5.398 16.719 1 89.69 94 ASP A CA 1
ATOM 749 C C . ASP A 1 94 ? 7.453 -6.574 16.219 1 89.69 94 ASP A C 1
ATOM 751 O O . ASP A 1 94 ? 8.672 -6.586 16.375 1 89.69 94 ASP A O 1
ATOM 755 N N . GLU A 1 95 ? 6.809 -7.543 15.617 1 91.31 95 GLU A N 1
ATOM 756 C CA . GLU A 1 95 ? 7.531 -8.727 15.164 1 91.31 95 GLU A CA 1
ATOM 757 C C . GLU A 1 95 ? 8.055 -8.547 13.742 1 91.31 95 GLU A C 1
ATOM 759 O O . GLU A 1 95 ? 8.742 -9.422 13.211 1 91.31 95 GLU A O 1
ATOM 764 N N . ILE A 1 96 ? 7.785 -7.492 13.133 1 95.38 96 ILE A N 1
ATOM 765 C CA . ILE A 1 96 ? 8.156 -7.223 11.75 1 95.38 96 ILE A CA 1
ATOM 766 C C . ILE A 1 96 ? 9.234 -6.137 11.711 1 95.38 96 ILE A C 1
ATOM 768 O O . ILE A 1 96 ? 9.148 -5.148 12.445 1 95.38 96 ILE A O 1
ATOM 772 N N . ASP A 1 97 ? 10.234 -6.371 10.828 1 95.5 97 ASP A N 1
ATOM 773 C CA . ASP A 1 97 ? 11.328 -5.398 10.742 1 95.5 97 ASP A CA 1
ATOM 774 C C . ASP A 1 97 ? 11.344 -4.715 9.383 1 95.5 97 ASP A C 1
ATOM 776 O O . ASP A 1 97 ? 12.211 -3.88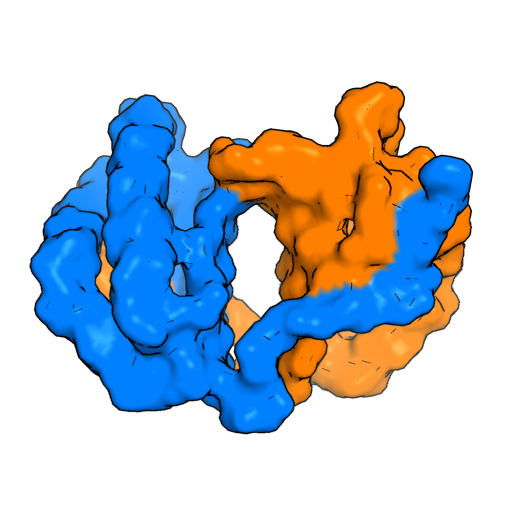3 9.109 1 95.5 97 ASP A O 1
ATOM 780 N N . GLY A 1 98 ? 10.477 -5.102 8.508 1 97.75 98 GLY A N 1
ATOM 781 C CA . GLY A 1 98 ? 10.43 -4.594 7.145 1 97.75 98 GLY A CA 1
ATOM 782 C C . GLY A 1 98 ? 9.961 -5.621 6.137 1 97.75 98 GLY A C 1
ATOM 783 O O . GLY A 1 98 ? 9.32 -6.613 6.508 1 97.75 98 GLY A O 1
ATOM 784 N N . PHE A 1 99 ? 10.18 -5.309 4.91 1 98.5 99 PHE A N 1
ATOM 785 C CA . PHE A 1 99 ? 9.82 -6.23 3.842 1 98.5 99 PHE A CA 1
ATOM 786 C C . PHE A 1 99 ? 10.742 -7.449 3.848 1 98.5 99 PHE A C 1
ATOM 788 O O . PHE A 1 99 ? 11.938 -7.332 4.121 1 98.5 99 PHE A O 1
ATOM 795 N N . ALA A 1 100 ? 10.18 -8.562 3.541 1 98.31 100 ALA A N 1
ATOM 796 C CA . ALA A 1 100 ? 10.898 -9.82 3.348 1 98.31 100 ALA A CA 1
ATOM 797 C C . ALA A 1 100 ? 10.625 -10.398 1.964 1 98.31 100 ALA A C 1
ATOM 799 O O . ALA A 1 100 ? 9.656 -10.023 1.307 1 98.31 100 ALA A O 1
ATOM 800 N N . PRO A 1 101 ? 11.508 -11.297 1.487 1 98.38 101 PRO A N 1
ATOM 801 C CA . PRO A 1 101 ? 11.227 -11.914 0.186 1 98.38 101 PRO A CA 1
ATOM 802 C C . PRO A 1 101 ? 9.938 -12.719 0.18 1 98.38 101 PRO A C 1
ATOM 804 O O . PRO A 1 101 ? 9.664 -13.469 1.126 1 98.38 101 PRO A O 1
ATOM 807 N N . MET A 1 102 ? 9.125 -12.508 -0.878 1 98.12 102 MET A N 1
ATOM 808 C CA . MET A 1 102 ? 7.973 -13.375 -1.123 1 98.12 102 MET A CA 1
ATOM 809 C C . MET A 1 102 ? 8.398 -14.656 -1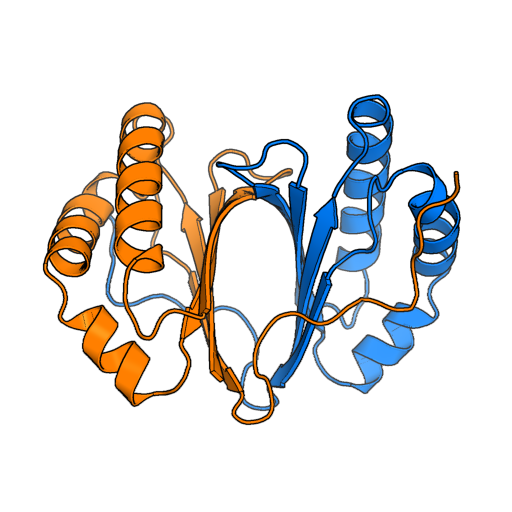.828 1 98.12 102 MET A C 1
ATOM 811 O O . MET A 1 102 ? 8.711 -14.641 -3.02 1 98.12 102 MET A O 1
ATOM 815 N N . GLY A 1 103 ? 8.289 -15.719 -1.159 1 96.56 103 GLY A N 1
ATOM 816 C CA . GLY A 1 103 ? 8.914 -16.953 -1.6 1 96.56 103 GLY A CA 1
ATOM 817 C C . GLY A 1 103 ? 8.148 -17.641 -2.723 1 96.56 103 GLY A C 1
ATOM 818 O O . GLY A 1 103 ? 8.719 -18.453 -3.457 1 96.56 103 GLY A O 1
ATOM 819 N N . GLU A 1 104 ? 6.945 -17.297 -2.932 1 95.88 104 GLU A N 1
ATOM 820 C CA . GLU A 1 104 ? 6.059 -17.984 -3.869 1 95.88 104 GLU A CA 1
ATOM 821 C C . GLU A 1 104 ? 6.383 -17.609 -5.312 1 95.88 104 GLU A C 1
ATOM 823 O O . GLU A 1 104 ? 5.973 -18.297 -6.246 1 95.88 104 GLU A O 1
ATOM 828 N N . ILE A 1 105 ? 7.094 -16.5 -5.516 1 97.5 105 ILE A N 1
ATOM 829 C CA . ILE A 1 105 ? 7.352 -16 -6.863 1 97.5 105 ILE A CA 1
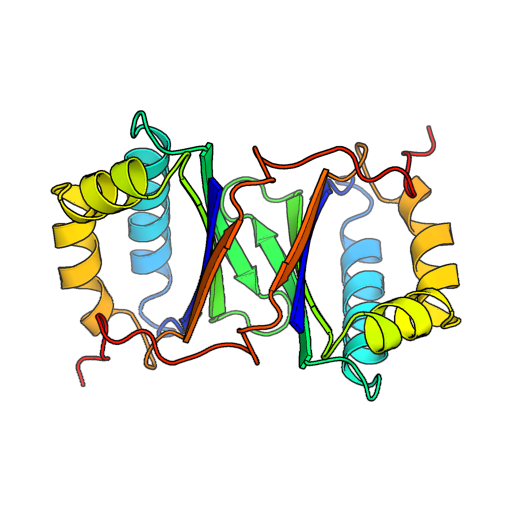ATOM 830 C C . ILE A 1 105 ? 8.844 -15.766 -7.051 1 97.5 105 ILE A C 1
ATOM 832 O O . ILE A 1 105 ? 9.477 -15.07 -6.246 1 97.5 105 ILE A O 1
ATOM 836 N N . GLN A 1 106 ? 9.367 -16.312 -8.094 1 97.25 106 GLN A N 1
ATOM 837 C CA . GLN A 1 106 ? 10.727 -16.062 -8.578 1 97.25 106 GLN A CA 1
ATOM 838 C C . GLN A 1 106 ? 10.734 -15.773 -10.07 1 97.25 106 GLN A C 1
ATOM 840 O O . GLN A 1 106 ? 10.031 -16.438 -10.844 1 97.25 106 GLN A O 1
ATOM 845 N N . PRO A 1 107 ? 11.484 -14.711 -10.406 1 97.62 107 PRO A N 1
ATOM 846 C CA . PRO A 1 107 ? 11.555 -14.453 -11.844 1 97.62 107 PRO A CA 1
ATOM 847 C C . PRO A 1 107 ? 12.031 -15.664 -12.641 1 97.62 107 PRO A C 1
ATOM 849 O O . PRO A 1 107 ? 12.898 -16.406 -12.18 1 97.62 107 PRO A O 1
ATOM 852 N N . ARG A 1 108 ? 11.398 -15.75 -13.758 1 94.06 108 ARG A N 1
ATOM 853 C CA . ARG A 1 108 ? 11.836 -16.75 -14.734 1 94.06 108 ARG A CA 1
ATOM 854 C C . ARG A 1 108 ? 12.688 -16.109 -15.828 1 94.06 108 ARG A C 1
ATOM 856 O O . ARG A 1 108 ? 12.18 -15.312 -16.625 1 94.06 108 ARG A O 1
ATOM 863 N N . GLY A 1 109 ? 14.047 -16.312 -15.859 1 80.19 109 GLY A N 1
ATOM 864 C CA . GLY A 1 109 ? 14.977 -15.836 -16.875 1 80.19 109 GLY A CA 1
ATOM 865 C C . GLY A 1 109 ? 15.547 -14.461 -16.547 1 80.19 109 GLY A C 1
ATOM 866 O O . GLY A 1 109 ? 15.023 -13.75 -15.695 1 80.19 109 GLY A O 1
ATOM 867 N N . MET B 1 1 ? -8.016 -8.258 11.281 1 96.25 1 MET B N 1
ATOM 868 C CA . MET B 1 1 ? -7.836 -8.703 9.898 1 96.25 1 MET B CA 1
ATOM 869 C C . MET B 1 1 ? -6.379 -9.07 9.633 1 96.25 1 MET B C 1
ATOM 871 O O . MET B 1 1 ? -5.512 -8.859 10.477 1 96.25 1 MET B O 1
ATOM 875 N N . ILE B 1 2 ? -6.215 -9.727 8.484 1 97.56 2 ILE B N 1
ATOM 876 C CA . ILE B 1 2 ? -4.879 -9.875 7.914 1 97.56 2 ILE B CA 1
ATOM 877 C C . ILE B 1 2 ? -4.598 -8.719 6.957 1 97.56 2 ILE B C 1
ATOM 879 O O . ILE B 1 2 ? -5.445 -8.359 6.141 1 97.56 2 ILE B O 1
ATOM 883 N N . LEU B 1 3 ? -3.479 -8.141 7.191 1 98.38 3 LEU B N 1
ATOM 884 C CA . LEU B 1 3 ? -3.008 -7.094 6.293 1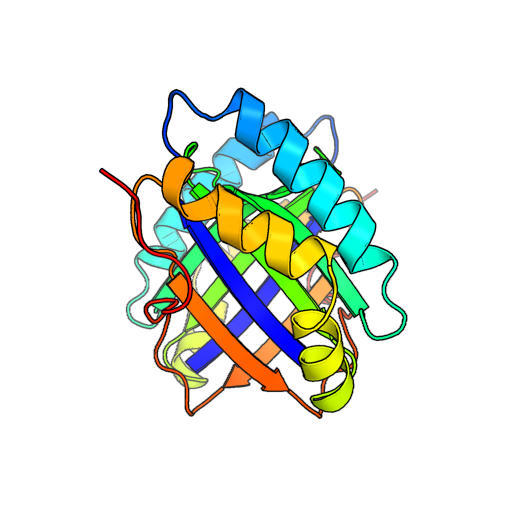 98.38 3 LEU B CA 1
ATOM 885 C C . LEU B 1 3 ? -1.727 -7.523 5.586 1 98.38 3 LEU B C 1
ATOM 887 O O . LEU B 1 3 ? -0.751 -7.906 6.234 1 98.38 3 LEU B O 1
ATOM 891 N N . ILE B 1 4 ? -1.775 -7.461 4.266 1 98.56 4 ILE B N 1
ATOM 892 C CA . ILE B 1 4 ? -0.643 -7.848 3.434 1 98.56 4 ILE B CA 1
ATOM 893 C C . ILE B 1 4 ? -0.26 -6.695 2.512 1 98.56 4 ILE B C 1
ATOM 895 O O . ILE B 1 4 ? -1.127 -6.062 1.903 1 98.56 4 ILE B O 1
ATOM 899 N N . THR B 1 5 ? 0.955 -6.387 2.482 1 98.88 5 THR B N 1
ATOM 900 C CA . THR B 1 5 ? 1.537 -5.426 1.555 1 98.88 5 THR B CA 1
ATOM 901 C C . THR B 1 5 ? 2.645 -6.07 0.729 1 98.88 5 THR B C 1
ATOM 903 O O . THR B 1 5 ? 3.576 -6.656 1.283 1 98.88 5 THR B O 1
ATOM 906 N N . VAL B 1 6 ? 2.537 -5.977 -0.591 1 98.94 6 VAL B N 1
ATOM 907 C CA . VAL B 1 6 ? 3.525 -6.602 -1.462 1 98.94 6 VAL B CA 1
ATOM 908 C C . VAL B 1 6 ? 4.039 -5.586 -2.479 1 98.94 6 VAL B C 1
ATOM 910 O O . VAL B 1 6 ? 3.264 -4.793 -3.018 1 98.94 6 VAL B O 1
ATOM 913 N N . LYS B 1 7 ? 5.285 -5.629 -2.773 1 98.88 7 LYS B N 1
ATOM 914 C CA . LYS B 1 7 ? 5.887 -4.875 -3.869 1 98.88 7 LYS B CA 1
ATOM 915 C C . LYS B 1 7 ? 6.262 -5.793 -5.027 1 98.88 7 LYS B C 1
ATOM 917 O O . LYS B 1 7 ? 7 -6.766 -4.844 1 98.88 7 LYS B O 1
ATOM 922 N N . PHE B 1 8 ? 5.773 -5.398 -6.152 1 98.88 8 PHE B N 1
ATOM 923 C CA . PHE B 1 8 ? 6.012 -6.16 -7.371 1 98.88 8 PHE B CA 1
ATOM 924 C C . PHE B 1 8 ? 6.871 -5.363 -8.344 1 98.88 8 PHE B C 1
ATOM 926 O O . PHE B 1 8 ? 6.398 -4.395 -8.945 1 98.88 8 PHE B O 1
ATOM 933 N N . PRO B 1 9 ? 8.117 -5.754 -8.578 1 98.88 9 PRO B N 1
ATOM 934 C CA . PRO B 1 9 ? 8.867 -5.184 -9.695 1 98.88 9 PRO B CA 1
ATOM 935 C C . PRO B 1 9 ? 8.508 -5.824 -11.039 1 98.88 9 PRO B C 1
ATOM 937 O O . PRO B 1 9 ? 8.625 -7.043 -11.188 1 98.88 9 PRO B O 1
ATOM 940 N N . ILE B 1 10 ? 8.117 -5.012 -11.992 1 98.88 10 ILE B N 1
ATOM 941 C CA . ILE B 1 10 ? 7.602 -5.516 -13.266 1 98.88 10 ILE B CA 1
ATOM 942 C C . ILE B 1 10 ? 8.602 -5.219 -14.383 1 98.88 10 ILE B C 1
ATOM 944 O O . ILE B 1 10 ? 9.172 -4.129 -14.43 1 98.88 10 ILE B O 1
ATOM 948 N N . ARG B 1 11 ? 8.766 -6.168 -15.227 1 98.69 11 ARG B N 1
ATOM 949 C CA . ARG B 1 11 ? 9.594 -5.934 -16.406 1 98.69 11 ARG B CA 1
ATOM 950 C C . ARG B 1 11 ? 9.016 -4.812 -17.266 1 98.69 11 ARG B C 1
ATOM 952 O O . ARG B 1 11 ? 7.797 -4.73 -17.453 1 98.69 11 ARG B O 1
ATOM 959 N N . GLU B 1 12 ? 9.922 -4.082 -17.797 1 97.62 12 GLU B N 1
ATOM 960 C CA . GLU B 1 12 ? 9.5 -2.955 -18.625 1 97.62 12 GLU B CA 1
ATOM 961 C C . GLU B 1 12 ? 8.703 -3.432 -19.828 1 97.62 12 GLU B C 1
ATOM 963 O O . GLU B 1 12 ? 7.699 -2.822 -20.203 1 97.62 12 GLU B O 1
ATOM 968 N N . ASP B 1 13 ? 9.102 -4.465 -20.422 1 98.12 13 ASP B N 1
ATOM 969 C CA . ASP B 1 13 ? 8.484 -4.957 -21.641 1 98.12 13 ASP B CA 1
ATOM 970 C C . ASP B 1 13 ? 7.195 -5.723 -21.344 1 98.12 13 ASP B C 1
ATOM 972 O O . ASP B 1 13 ? 6.535 -6.227 -22.25 1 98.12 13 ASP B O 1
ATOM 976 N N . LYS B 1 14 ? 6.824 -5.828 -20.094 1 98.44 14 LYS B N 1
ATOM 977 C CA . LYS B 1 14 ? 5.648 -6.594 -19.688 1 98.44 14 LYS B CA 1
ATOM 978 C C . LYS B 1 14 ? 4.582 -5.688 -19.078 1 98.44 14 LYS B C 1
ATOM 980 O O . LYS B 1 14 ? 3.582 -6.168 -18.547 1 98.44 14 LYS B O 1
ATOM 985 N N . MET B 1 15 ? 4.75 -4.445 -19.234 1 97.81 15 MET B N 1
ATOM 986 C CA . MET B 1 15 ? 3.871 -3.482 -18.578 1 97.81 15 MET B CA 1
ATOM 987 C C . MET B 1 15 ? 2.441 -3.611 -19.094 1 97.81 15 MET B C 1
ATOM 989 O O . MET B 1 15 ? 1.49 -3.557 -18.312 1 97.81 15 MET B O 1
ATOM 993 N N . ALA B 1 16 ? 2.262 -3.742 -20.344 1 97.12 16 ALA B N 1
ATOM 994 C CA . ALA B 1 16 ? 0.919 -3.871 -20.891 1 97.12 16 ALA B CA 1
ATOM 995 C C . ALA B 1 16 ? 0.24 -5.145 -20.406 1 97.12 16 ALA B C 1
ATOM 997 O O . ALA B 1 16 ? -0.932 -5.125 -20.016 1 97.12 16 ALA B O 1
ATOM 998 N N . GLU B 1 17 ? 0.915 -6.23 -20.438 1 97.94 17 GLU B N 1
ATOM 999 C CA . GLU B 1 17 ? 0.396 -7.492 -19.906 1 97.94 17 GLU B CA 1
ATOM 1000 C C . GLU B 1 17 ? 0.046 -7.375 -18.438 1 97.94 17 GLU B C 1
ATOM 1002 O O . GLU B 1 17 ? -1.003 -7.859 -18 1 97.94 17 GLU B O 1
ATOM 1007 N N . TRP B 1 18 ? 0.91 -6.754 -17.703 1 98.5 18 TRP B N 1
ATOM 1008 C CA . TRP B 1 18 ? 0.697 -6.543 -16.281 1 98.5 18 TRP B CA 1
ATOM 1009 C C . TRP B 1 18 ? -0.582 -5.75 -16.031 1 98.5 18 TRP B C 1
ATOM 1011 O O . TRP B 1 18 ? -1.363 -6.086 -15.133 1 98.5 18 TRP B O 1
ATOM 1021 N N . GLU B 1 19 ? -0.771 -4.727 -16.766 1 95.38 19 GLU B N 1
ATOM 1022 C CA . GLU B 1 19 ? -1.953 -3.889 -16.594 1 95.38 19 GLU B CA 1
ATOM 1023 C C . GLU B 1 19 ? -3.234 -4.711 -16.703 1 95.38 19 GLU B C 1
ATOM 1025 O O . GLU B 1 19 ? -4.121 -4.602 -15.852 1 95.38 19 GLU B O 1
ATOM 1030 N N . GLN B 1 20 ? -3.271 -5.523 -17.688 1 96.19 20 GLN B N 1
ATOM 1031 C CA . GLN B 1 20 ? -4.457 -6.355 -17.875 1 96.19 20 GLN B CA 1
ATOM 1032 C C . GLN B 1 20 ? -4.574 -7.414 -16.781 1 96.19 20 GLN B C 1
ATOM 1034 O O . GLN B 1 20 ? -5.637 -7.578 -16.188 1 96.19 20 GLN B O 1
ATOM 1039 N N . LEU B 1 21 ? -3.5 -8.062 -16.516 1 98 21 LEU B N 1
ATOM 1040 C CA . LEU B 1 21 ? -3.48 -9.133 -15.539 1 98 21 LEU B CA 1
ATOM 1041 C C . LEU B 1 21 ? -3.85 -8.609 -14.148 1 98 21 LEU B C 1
ATOM 1043 O O . LEU B 1 21 ? -4.664 -9.211 -13.453 1 98 21 LEU B O 1
ATOM 1047 N N . SER B 1 22 ? -3.258 -7.504 -13.75 1 98 22 SER B N 1
ATOM 1048 C CA . SER B 1 22 ? -3.486 -6.949 -12.422 1 98 22 SER B CA 1
ATOM 1049 C C . SER B 1 22 ? -4.934 -6.492 -12.258 1 98 22 SER B C 1
ATOM 1051 O O . SER B 1 22 ? -5.523 -6.664 -11.188 1 98 22 SER B O 1
ATOM 1053 N N . ALA B 1 23 ? -5.496 -5.91 -13.32 1 96.38 23 ALA B N 1
ATOM 1054 C CA . ALA B 1 23 ? -6.891 -5.488 -13.266 1 96.38 23 ALA B CA 1
ATOM 1055 C C . ALA B 1 23 ? -7.82 -6.68 -13.062 1 96.38 23 ALA B C 1
ATOM 1057 O O . ALA B 1 23 ? -8.688 -6.66 -12.188 1 96.38 23 ALA B O 1
ATOM 1058 N N . ASP B 1 24 ? -7.617 -7.727 -13.852 1 97.12 24 ASP B N 1
ATOM 1059 C CA . ASP B 1 24 ? -8.43 -8.93 -13.75 1 97.12 24 ASP B CA 1
ATOM 1060 C C . ASP B 1 24 ? -8.273 -9.586 -12.375 1 97.12 24 ASP B C 1
ATOM 1062 O O . ASP B 1 24 ? -9.266 -10.008 -11.766 1 97.12 24 ASP B O 1
ATOM 1066 N N . TYR B 1 25 ? -7.102 -9.656 -11.906 1 98.62 25 TYR B N 1
ATOM 1067 C CA . TYR B 1 25 ? -6.816 -10.281 -10.617 1 98.62 25 TYR B CA 1
ATOM 1068 C C . TYR B 1 25 ? -7.457 -9.5 -9.477 1 98.62 25 TYR B C 1
ATOM 1070 O O . TYR B 1 25 ? -8.078 -10.086 -8.586 1 98.62 25 TYR B O 1
ATOM 1078 N N . ALA B 1 26 ? -7.316 -8.18 -9.508 1 98.19 26 ALA B N 1
ATOM 1079 C CA . ALA B 1 26 ? -7.891 -7.336 -8.461 1 98.19 26 ALA B CA 1
ATOM 1080 C C . ALA B 1 26 ? -9.406 -7.496 -8.398 1 98.19 26 ALA B C 1
ATOM 1082 O O . ALA B 1 26 ? -9.984 -7.57 -7.309 1 98.19 26 ALA B O 1
ATOM 1083 N N . ARG B 1 27 ? -10.031 -7.531 -9.586 1 97.62 27 ARG B N 1
ATOM 1084 C CA . ARG B 1 27 ? -11.477 -7.719 -9.625 1 97.62 27 ARG B CA 1
ATOM 1085 C C . ARG B 1 27 ? -11.867 -9.07 -9.031 1 97.62 27 ARG B C 1
ATOM 1087 O O . ARG B 1 27 ? -12.812 -9.156 -8.242 1 97.62 27 ARG B O 1
ATOM 1094 N N . ALA B 1 28 ? -11.164 -10.102 -9.375 1 98.62 28 ALA B N 1
ATOM 1095 C CA . ALA B 1 28 ? -11.469 -11.445 -8.891 1 98.62 28 ALA B CA 1
ATOM 1096 C C . ALA B 1 28 ? -11.281 -11.539 -7.379 1 98.62 28 ALA B C 1
ATOM 1098 O O . ALA B 1 28 ? -12.133 -12.07 -6.672 1 98.62 28 ALA B O 1
ATOM 1099 N N . VAL B 1 29 ? -10.164 -11.023 -6.82 1 98.75 29 VAL B N 1
ATOM 1100 C CA . VAL B 1 29 ? -9.875 -11.117 -5.395 1 98.75 29 VAL B CA 1
ATOM 1101 C C . VAL B 1 29 ? -10.883 -10.289 -4.605 1 98.75 29 VAL B C 1
ATOM 1103 O O . VAL B 1 29 ? -11.352 -10.711 -3.545 1 98.75 29 VAL B O 1
ATOM 1106 N N . SER B 1 30 ? -11.227 -9.109 -5.141 1 98.38 30 SER B N 1
ATOM 1107 C CA . SER B 1 30 ? -12.164 -8.227 -4.449 1 98.38 30 SER B CA 1
ATOM 1108 C C . SER B 1 30 ? -13.539 -8.875 -4.32 1 98.38 30 SER B C 1
ATOM 1110 O O . SER B 1 30 ? -14.328 -8.508 -3.447 1 98.38 30 SER B O 1
ATOM 1112 N N . ALA B 1 31 ? -13.82 -9.789 -5.207 1 98.31 31 ALA B N 1
ATOM 1113 C CA . ALA B 1 31 ? -15.125 -10.445 -5.207 1 98.31 31 ALA B CA 1
ATOM 1114 C C . ALA B 1 31 ? -15.156 -11.602 -4.207 1 98.31 31 ALA B C 1
ATOM 1116 O O . ALA B 1 31 ? -16.219 -12.164 -3.939 1 98.31 31 ALA B O 1
ATOM 1117 N N . GLU B 1 32 ? -14.031 -11.961 -3.623 1 98.62 32 GLU B N 1
ATOM 1118 C CA . GLU B 1 32 ? -13.984 -13.031 -2.629 1 98.62 32 GLU B CA 1
ATOM 1119 C C . GLU B 1 32 ? -14.703 -12.625 -1.348 1 98.62 32 GLU B C 1
ATOM 1121 O O . GLU B 1 32 ? -14.516 -11.516 -0.846 1 98.62 32 GLU B O 1
ATOM 1126 N N . PRO B 1 33 ? -15.492 -13.492 -0.757 1 97.88 33 PRO B N 1
ATOM 1127 C CA . PRO B 1 33 ? -16.297 -13.141 0.416 1 97.88 33 PRO B CA 1
ATOM 1128 C C . PRO B 1 33 ? -15.445 -12.703 1.604 1 97.88 33 PRO B C 1
ATOM 1130 O O . PRO B 1 33 ? -15.883 -11.898 2.428 1 97.88 33 PRO B O 1
ATOM 1133 N N . GLY B 1 34 ? -14.273 -13.211 1.729 1 98.19 34 GLY B N 1
ATOM 1134 C CA . GLY B 1 34 ? -13.438 -12.93 2.885 1 98.19 34 GLY B CA 1
ATOM 1135 C C . GLY B 1 34 ? -12.516 -11.742 2.682 1 98.19 34 GLY B C 1
ATOM 1136 O O . GLY B 1 34 ? -11.781 -11.359 3.594 1 98.19 34 GLY B O 1
ATOM 1137 N N . ASN B 1 35 ? -12.547 -11.164 1.529 1 98.69 35 ASN B N 1
ATOM 1138 C CA . ASN B 1 35 ? -11.695 -10.008 1.249 1 98.69 35 ASN B CA 1
ATOM 1139 C C . ASN B 1 35 ? -12.297 -8.727 1.812 1 98.69 35 ASN B C 1
ATOM 1141 O O . ASN B 1 35 ? -13.492 -8.469 1.657 1 98.69 35 ASN B O 1
ATOM 1145 N N . VAL B 1 36 ? -11.484 -7.957 2.49 1 98.62 36 VAL B N 1
ATOM 1146 C CA . VAL B 1 36 ? -11.875 -6.648 3.002 1 98.62 36 VAL B CA 1
ATOM 1147 C C . VAL B 1 36 ? -11.531 -5.57 1.977 1 98.62 36 VAL B C 1
ATOM 1149 O O . VAL B 1 36 ? -12.367 -4.723 1.657 1 98.62 36 VAL B O 1
ATOM 1152 N N . PHE B 1 37 ? -10.398 -5.562 1.397 1 98.62 37 PHE B N 1
ATOM 1153 C CA . PHE B 1 37 ? -9.969 -4.738 0.273 1 98.62 37 PHE B CA 1
ATOM 1154 C C . PHE B 1 37 ? -8.805 -5.395 -0.463 1 98.62 37 PHE B C 1
ATOM 1156 O O . PHE B 1 37 ? -8.094 -6.23 0.1 1 98.62 37 PHE B O 1
ATOM 1163 N N . PHE B 1 38 ? -8.625 -5.039 -1.691 1 98.81 38 PHE B N 1
ATOM 1164 C CA . PHE B 1 38 ? -7.539 -5.484 -2.553 1 98.81 38 PHE B CA 1
ATOM 1165 C C . PHE B 1 38 ? -7.277 -4.473 -3.662 1 98.81 38 PHE B C 1
ATOM 1167 O O . PHE B 1 38 ? -8.164 -4.172 -4.461 1 98.81 38 PHE B O 1
ATOM 1174 N N . GLU B 1 39 ? -6.035 -4 -3.701 1 98.19 39 GLU B N 1
ATOM 1175 C CA . GLU B 1 39 ? -5.773 -3.016 -4.746 1 98.19 39 GLU B CA 1
ATOM 1176 C C . GLU B 1 39 ? -4.293 -2.984 -5.117 1 98.19 39 GLU B C 1
ATOM 1178 O O . GLU B 1 39 ? -3.438 -3.34 -4.305 1 98.19 39 GLU B O 1
ATOM 1183 N N . PHE B 1 40 ? -4.02 -2.602 -6.363 1 98.75 40 PHE B N 1
ATOM 1184 C CA . PHE B 1 40 ? -2.684 -2.299 -6.867 1 98.75 40 PHE B CA 1
ATOM 1185 C C . PHE B 1 40 ? -2.508 -0.798 -7.062 1 98.75 40 PHE B C 1
ATOM 1187 O O . PHE B 1 40 ? -3.43 -0.112 -7.508 1 98.75 40 PHE B O 1
ATOM 1194 N N . SER B 1 41 ? -1.333 -0.331 -6.797 1 98.5 41 SER B N 1
ATOM 1195 C CA . SER B 1 41 ? -0.925 1.044 -7.066 1 98.5 41 SER B CA 1
A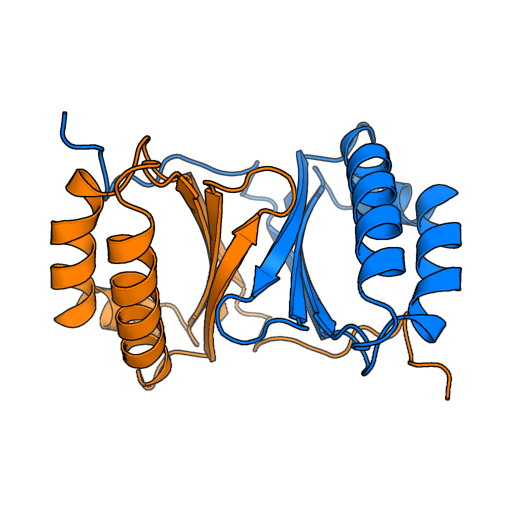TOM 1196 C C . SER B 1 41 ? 0.484 1.098 -7.645 1 98.5 41 SER B C 1
ATOM 1198 O O . SER B 1 41 ? 1.352 0.312 -7.262 1 98.5 41 SER B O 1
ATOM 1200 N N . ARG B 1 42 ? 0.686 2.01 -8.523 1 98 42 ARG B N 1
ATOM 1201 C CA . ARG B 1 42 ? 1.997 2.172 -9.141 1 98 42 ARG B CA 1
ATOM 1202 C C . ARG B 1 42 ? 2.844 3.182 -8.375 1 98 42 ARG B C 1
ATOM 1204 O O . ARG B 1 42 ? 2.41 4.312 -8.141 1 98 42 ARG B O 1
ATOM 1211 N N . SER B 1 43 ? 4.094 2.789 -8.023 1 97.56 43 SER B N 1
ATOM 1212 C CA . SER B 1 43 ? 5.012 3.666 -7.309 1 97.56 43 SER B CA 1
ATOM 1213 C C . SER B 1 43 ? 5.246 4.965 -8.07 1 97.56 43 SER B C 1
ATOM 1215 O O . SER B 1 43 ? 5.457 4.949 -9.281 1 97.56 43 SER B O 1
ATOM 1217 N N . VAL B 1 44 ? 5.219 6.051 -7.32 1 95.75 44 VAL B N 1
ATOM 1218 C CA . VAL B 1 44 ? 5.398 7.367 -7.93 1 95.75 44 VAL B CA 1
ATOM 1219 C C . VAL B 1 44 ? 6.863 7.559 -8.32 1 95.75 44 VAL B C 1
ATOM 1221 O O . VAL B 1 44 ? 7.164 8.117 -9.375 1 95.75 44 VAL B O 1
ATOM 1224 N N . LEU B 1 45 ? 7.742 6.957 -7.539 1 94.38 45 LEU B N 1
ATOM 1225 C CA . LEU B 1 45 ? 9.156 7.23 -7.75 1 94.38 45 LEU B CA 1
ATOM 1226 C C . LEU B 1 45 ? 9.828 6.074 -8.492 1 94.38 45 LEU B C 1
ATOM 1228 O O . LEU B 1 45 ? 10.945 6.223 -9 1 94.38 45 LEU B O 1
ATOM 1232 N N . GLU B 1 46 ? 9.156 4.945 -8.492 1 95.62 46 GLU B N 1
ATOM 1233 C CA . GLU B 1 46 ? 9.648 3.768 -9.195 1 95.62 46 GLU B CA 1
ATOM 1234 C C . GLU B 1 46 ? 8.602 3.225 -10.164 1 95.62 46 GLU B C 1
ATOM 1236 O O . GLU B 1 46 ? 7.875 2.283 -9.836 1 95.62 46 GLU B O 1
ATOM 1241 N N . PRO B 1 47 ? 8.586 3.705 -11.352 1 94.94 47 PRO B N 1
ATOM 1242 C CA . PRO B 1 47 ? 7.461 3.465 -12.258 1 94.94 47 PRO B CA 1
ATOM 1243 C C . PRO B 1 47 ? 7.281 1.986 -12.602 1 94.94 47 PRO B C 1
ATOM 1245 O O . PRO B 1 47 ? 6.223 1.585 -13.086 1 94.94 47 PRO B O 1
ATOM 1248 N N . GLN B 1 48 ? 8.273 1.145 -12.414 1 97.94 48 GLN B N 1
ATOM 1249 C CA . GLN B 1 48 ? 8.117 -0.275 -12.711 1 97.94 48 GLN B CA 1
ATOM 1250 C C . GLN B 1 48 ? 7.734 -1.062 -11.461 1 97.94 48 GLN B C 1
ATOM 1252 O O . GLN B 1 48 ? 7.617 -2.287 -11.508 1 97.94 48 GLN B O 1
ATOM 1257 N N . THR B 1 49 ? 7.531 -0.41 -10.383 1 98.5 49 THR B N 1
ATOM 1258 C CA . THR B 1 49 ? 7.168 -1.089 -9.141 1 98.5 49 THR B CA 1
ATOM 1259 C C . THR B 1 49 ? 5.715 -0.805 -8.773 1 98.5 49 THR B C 1
ATOM 1261 O O . THR B 1 49 ? 5.285 0.35 -8.773 1 98.5 49 THR B O 1
ATOM 1264 N N . PHE B 1 50 ? 4.992 -1.883 -8.484 1 98.88 50 PHE B N 1
ATOM 1265 C CA . PHE B 1 50 ? 3.607 -1.781 -8.039 1 98.88 50 PHE B CA 1
ATOM 1266 C C . PHE B 1 50 ? 3.465 -2.293 -6.609 1 98.88 50 PHE B C 1
ATOM 1268 O O . PHE B 1 50 ? 4.098 -3.283 -6.234 1 98.88 50 PHE B O 1
ATOM 1275 N N . VAL B 1 51 ? 2.68 -1.614 -5.84 1 98.88 51 VAL B N 1
ATOM 1276 C CA . VAL B 1 51 ? 2.336 -2.014 -4.477 1 98.88 51 VAL B CA 1
ATOM 1277 C C . VAL B 1 51 ? 0.933 -2.617 -4.457 1 98.88 51 VAL B C 1
ATOM 1279 O O . VAL B 1 51 ? 0.001 -2.059 -5.039 1 98.88 51 VAL B O 1
ATOM 1282 N N . CYS B 1 52 ? 0.819 -3.734 -3.879 1 98.94 52 CYS B N 1
ATOM 1283 C CA . CYS B 1 52 ? -0.472 -4.336 -3.568 1 98.94 52 CYS B CA 1
ATOM 1284 C C . CYS B 1 52 ? -0.771 -4.25 -2.076 1 98.94 52 CYS B C 1
ATOM 1286 O O . CYS B 1 52 ? 0.068 -4.609 -1.249 1 98.94 52 CYS B O 1
ATOM 1288 N N . ILE B 1 53 ? -1.881 -3.729 -1.718 1 98.88 53 ILE B N 1
ATOM 1289 C CA . ILE B 1 53 ? -2.381 -3.844 -0.353 1 98.88 53 ILE B CA 1
ATOM 1290 C C . ILE B 1 53 ? -3.633 -4.719 -0.335 1 98.88 53 ILE B C 1
ATOM 1292 O O . ILE B 1 53 ? -4.484 -4.613 -1.219 1 98.88 53 ILE B O 1
ATOM 1296 N N . GLU B 1 54 ? -3.693 -5.594 0.552 1 98.81 54 GLU B N 1
ATOM 1297 C CA . GLU B 1 54 ? -4.82 -6.516 0.643 1 98.81 54 GLU B CA 1
ATOM 1298 C C . GLU B 1 54 ? -5.168 -6.82 2.098 1 98.81 54 GLU B C 1
ATOM 1300 O O . GLU B 1 54 ? -4.281 -6.914 2.947 1 98.81 54 GLU B O 1
ATOM 1305 N N . GLY B 1 55 ? -6.379 -6.84 2.381 1 98.62 55 GLY B N 1
ATOM 1306 C CA . GLY B 1 55 ? -6.945 -7.203 3.672 1 98.62 55 GLY B CA 1
ATOM 1307 C C . GLY B 1 55 ? -7.938 -8.344 3.586 1 98.62 55 GLY B C 1
ATOM 1308 O O . GLY B 1 55 ? -8.789 -8.367 2.695 1 98.62 55 GLY B O 1
ATOM 1309 N N . PHE B 1 56 ? -7.793 -9.258 4.445 1 98.75 56 PHE B N 1
ATOM 1310 C CA . PHE B 1 56 ? -8.734 -10.359 4.609 1 98.75 56 PHE B CA 1
ATOM 1311 C C . PHE B 1 56 ? -9.289 -10.391 6.031 1 98.75 56 PHE B C 1
ATOM 1313 O O . PHE B 1 56 ? -8.57 -10.117 6.992 1 98.75 56 PHE B O 1
ATOM 1320 N N . ARG B 1 57 ? -10.5 -10.758 6.152 1 97.81 57 ARG B N 1
ATOM 1321 C CA . ARG B 1 57 ? -11.242 -10.609 7.402 1 97.81 57 ARG B CA 1
ATOM 1322 C C . ARG B 1 57 ? -10.555 -11.367 8.539 1 97.81 57 ARG B C 1
ATOM 1324 O O . ARG B 1 57 ? -10.664 -10.977 9.703 1 97.81 57 ARG B O 1
ATOM 1331 N N . ASP B 1 58 ? -9.992 -12.516 8.273 1 96.81 58 ASP B N 1
ATOM 1332 C CA . ASP B 1 58 ? -9.266 -13.328 9.242 1 96.81 58 ASP B CA 1
ATOM 1333 C C . ASP B 1 58 ? -8.344 -14.32 8.539 1 96.81 58 ASP B C 1
ATOM 1335 O O . ASP B 1 58 ? -8.242 -14.32 7.312 1 96.81 58 ASP B O 1
ATOM 1339 N N . ALA B 1 59 ? -7.652 -15.094 9.336 1 95.38 59 ALA B N 1
ATOM 1340 C CA . ALA B 1 59 ? -6.691 -16.047 8.789 1 95.38 59 ALA B CA 1
ATOM 1341 C C . ALA B 1 59 ? -7.383 -17.078 7.895 1 95.38 59 ALA B C 1
ATOM 1343 O O . ALA B 1 59 ? -6.828 -17.484 6.875 1 95.38 59 ALA B O 1
ATOM 1344 N N . ALA B 1 60 ? -8.578 -17.5 8.289 1 97.31 60 ALA B N 1
ATOM 1345 C CA . ALA B 1 60 ? -9.328 -18.469 7.5 1 97.31 60 ALA B CA 1
ATOM 1346 C C . ALA B 1 60 ? -9.648 -17.922 6.113 1 97.31 60 ALA B C 1
ATOM 1348 O O . ALA B 1 60 ? -9.531 -18.625 5.109 1 97.31 60 ALA B O 1
ATOM 1349 N N . ALA B 1 61 ? -10.016 -16.688 6.051 1 97.94 61 ALA B N 1
ATOM 1350 C CA . ALA B 1 61 ? -10.281 -16.031 4.773 1 97.94 61 ALA B CA 1
ATOM 1351 C C . ALA B 1 61 ? -9.023 -15.984 3.912 1 97.94 61 ALA B C 1
ATOM 1353 O O . ALA B 1 61 ? -9.086 -16.172 2.693 1 97.94 61 ALA B O 1
ATOM 1354 N N . GLY B 1 62 ? -7.91 -15.664 4.484 1 97.69 62 GLY B N 1
ATOM 1355 C CA . GLY B 1 62 ? -6.645 -15.688 3.766 1 97.69 62 GLY B CA 1
ATOM 1356 C C . GLY B 1 62 ? -6.316 -17.047 3.176 1 97.69 62 GLY B C 1
ATOM 1357 O O . GLY B 1 62 ? -5.855 -17.141 2.035 1 97.69 62 GLY B O 1
ATOM 1358 N N . GLU B 1 63 ? -6.543 -18.062 3.982 1 97.44 63 GLU B N 1
ATOM 1359 C CA . GLU B 1 63 ? -6.297 -19.422 3.504 1 97.44 63 GLU B CA 1
ATOM 1360 C C . GLU B 1 63 ? -7.203 -19.766 2.326 1 97.44 63 GLU B C 1
ATOM 1362 O O . GLU B 1 63 ? -6.762 -20.375 1.355 1 97.44 63 GLU B O 1
ATOM 1367 N N . GLU B 1 64 ? -8.422 -19.422 2.436 1 98.12 64 GLU B N 1
ATOM 1368 C CA . GLU B 1 64 ? -9.359 -19.641 1.341 1 98.12 64 GLU B CA 1
ATOM 1369 C C . GLU B 1 64 ? -8.938 -18.891 0.083 1 98.12 64 GLU B C 1
ATOM 1371 O O . GLU B 1 64 ? -9.062 -19.406 -1.028 1 98.12 64 GLU B O 1
ATOM 1376 N N . HIS B 1 65 ? -8.484 -17.656 0.247 1 98.5 65 HIS B N 1
ATOM 1377 C CA . HIS B 1 65 ? -7.949 -16.859 -0.85 1 98.5 65 HIS B CA 1
ATOM 1378 C C . HIS B 1 65 ? -6.863 -17.625 -1.609 1 98.5 65 HIS B C 1
ATOM 1380 O O . HIS B 1 65 ? -6.898 -17.688 -2.84 1 98.5 65 HIS B O 1
ATOM 1386 N N . MET B 1 66 ? -5.977 -18.25 -0.889 1 97.25 66 MET B N 1
ATOM 1387 C CA . MET B 1 66 ? -4.82 -18.906 -1.497 1 97.25 66 MET B CA 1
ATOM 1388 C C . MET B 1 66 ? -5.25 -20.141 -2.293 1 97.25 66 MET B C 1
ATOM 1390 O O . MET B 1 66 ? -4.492 -20.641 -3.127 1 97.25 66 MET B O 1
ATOM 1394 N N . LYS B 1 67 ? -6.508 -20.609 -2.123 1 97.81 67 LYS B N 1
ATOM 1395 C CA . LYS B 1 67 ? -6.996 -21.812 -2.779 1 97.81 67 LYS B CA 1
ATOM 1396 C C . LYS B 1 67 ? -7.77 -21.469 -4.051 1 97.81 67 LYS B C 1
ATOM 1398 O O . LYS B 1 67 ? -8.164 -22.375 -4.801 1 97.81 67 LYS B O 1
ATOM 1403 N N . GLN B 1 68 ? -7.98 -20.281 -4.312 1 98.25 68 GLN B N 1
ATOM 1404 C CA . GLN B 1 68 ? -8.812 -19.891 -5.441 1 98.25 68 GLN B CA 1
ATOM 1405 C C . GLN B 1 68 ? -8.078 -20.094 -6.766 1 98.25 68 GLN B C 1
ATOM 1407 O O . GLN B 1 68 ? -6.867 -19.875 -6.848 1 98.25 68 GLN B O 1
ATOM 1412 N N . ASP B 1 69 ? -8.781 -20.359 -7.902 1 98.06 69 ASP B N 1
ATOM 1413 C CA . ASP B 1 69 ? -8.227 -20.609 -9.227 1 98.06 69 ASP B CA 1
ATOM 1414 C C . ASP B 1 69 ? -7.512 -19.375 -9.766 1 98.06 69 ASP B C 1
ATOM 1416 O O . ASP B 1 69 ? -6.469 -19.484 -10.406 1 98.06 69 ASP B O 1
ATOM 1420 N N . HIS B 1 70 ? -8.125 -18.25 -9.531 1 98.38 70 HIS B N 1
ATOM 1421 C CA . HIS B 1 70 ? -7.516 -17.031 -10.07 1 98.38 70 HIS B CA 1
ATOM 1422 C C . HIS B 1 70 ? -6.176 -16.75 -9.398 1 98.38 70 HIS B C 1
ATOM 1424 O O . HIS B 1 70 ? -5.297 -16.125 -10 1 98.38 70 HIS B O 1
ATOM 1430 N N . VAL B 1 71 ? -5.98 -17.188 -8.086 1 98.31 71 VAL B N 1
ATOM 1431 C CA . VAL B 1 71 ? -4.688 -17.047 -7.426 1 98.31 71 VAL B CA 1
ATOM 1432 C C . VAL B 1 71 ? -3.658 -17.953 -8.094 1 98.31 71 VAL B C 1
ATOM 1434 O O . VAL B 1 71 ? -2.553 -17.516 -8.414 1 98.31 71 VAL B O 1
ATOM 1437 N N . SER B 1 72 ? -4 -19.172 -8.375 1 97.44 72 SER B N 1
ATOM 1438 C CA . SER B 1 72 ? -3.107 -20.109 -9.055 1 97.44 72 SER B CA 1
ATOM 1439 C C . SER B 1 72 ? -2.697 -19.578 -10.43 1 97.44 72 SER B C 1
ATOM 1441 O O . SER B 1 72 ? -1.522 -19.625 -10.797 1 97.44 72 SER B O 1
ATOM 1443 N N . ARG B 1 73 ? -3.6 -19.094 -11.172 1 97.44 73 ARG B N 1
ATOM 1444 C CA . ARG B 1 73 ? -3.314 -18.547 -12.492 1 97.44 73 ARG B CA 1
ATOM 1445 C C . ARG B 1 73 ? -2.369 -17.359 -12.406 1 97.44 73 ARG B C 1
ATOM 1447 O O . ARG B 1 73 ? -1.425 -17.25 -13.188 1 97.44 73 ARG B O 1
ATOM 1454 N N . PHE B 1 74 ? -2.656 -16.438 -11.484 1 98.44 74 PHE B N 1
ATOM 1455 C CA . PHE B 1 74 ? -1.807 -15.273 -11.258 1 98.44 74 PHE B CA 1
ATOM 1456 C C . PHE B 1 74 ? -0.381 -15.695 -10.93 1 98.44 74 PHE B C 1
ATOM 1458 O O . PHE B 1 74 ? 0.572 -15.234 -11.562 1 98.44 74 PHE B O 1
ATOM 1465 N N . MET B 1 75 ? -0.256 -16.656 -10 1 97.5 75 MET B N 1
ATOM 1466 C CA . MET B 1 75 ? 1.054 -17.109 -9.539 1 97.5 75 MET B CA 1
ATOM 1467 C C . MET B 1 75 ? 1.827 -17.797 -10.656 1 97.5 75 MET B C 1
ATOM 1469 O O . MET B 1 75 ? 3.055 -17.703 -10.711 1 97.5 75 MET B O 1
ATOM 1473 N N . GLN B 1 76 ? 1.122 -18.375 -11.523 1 96.88 76 GLN B N 1
ATOM 1474 C CA . GLN B 1 76 ? 1.751 -19.062 -12.648 1 96.88 76 GLN B CA 1
ATOM 1475 C C . GLN B 1 76 ? 2.332 -18.062 -13.648 1 96.88 76 GLN B C 1
ATOM 1477 O O . GLN B 1 76 ? 3.367 -18.328 -14.266 1 96.88 76 GLN B O 1
ATOM 1482 N N . GLN B 1 77 ? 1.731 -16.984 -13.789 1 98.19 77 GLN B N 1
ATOM 1483 C CA . GLN B 1 77 ? 2.123 -16 -14.789 1 98.19 77 GLN B CA 1
ATOM 1484 C C . GLN B 1 77 ? 3.215 -15.078 -14.266 1 98.19 77 GLN B C 1
ATOM 1486 O O . GLN B 1 77 ? 4.055 -14.594 -15.031 1 98.19 77 GLN B O 1
ATOM 1491 N N . MET B 1 78 ? 3.268 -14.883 -13.008 1 98.62 78 MET B N 1
ATOM 1492 C CA . MET B 1 78 ? 4.055 -13.805 -12.406 1 98.62 78 MET B CA 1
ATOM 1493 C C . MET B 1 78 ? 5.547 -14.031 -12.633 1 98.62 78 MET B C 1
ATOM 1495 O O . MET B 1 78 ? 6.289 -13.078 -12.875 1 98.62 78 MET B O 1
ATOM 1499 N N . PRO B 1 79 ? 6.035 -15.297 -12.688 1 98.5 79 PRO B N 1
ATOM 1500 C CA . PRO B 1 79 ? 7.473 -15.484 -12.914 1 98.5 79 PRO B CA 1
ATOM 1501 C C . PRO B 1 79 ? 7.93 -14.93 -14.266 1 98.5 79 PRO B C 1
ATOM 1503 O O . PRO B 1 79 ? 9.102 -14.578 -14.43 1 98.5 79 PRO B O 1
ATOM 1506 N N . ASP B 1 80 ? 7.035 -14.789 -15.18 1 98.38 80 ASP B N 1
ATOM 1507 C CA . ASP B 1 80 ? 7.371 -14.273 -16.5 1 98.38 80 ASP B CA 1
ATOM 1508 C C . ASP B 1 80 ? 7.246 -12.75 -16.547 1 98.38 80 ASP B C 1
ATOM 1510 O O . ASP B 1 80 ? 7.699 -12.117 -17.5 1 98.38 80 ASP B O 1
ATOM 1514 N N . ILE B 1 81 ? 6.711 -12.164 -15.555 1 98.69 81 ILE B N 1
ATOM 1515 C CA . ILE B 1 81 ? 6.32 -10.758 -15.602 1 98.69 81 ILE B CA 1
ATOM 1516 C C . ILE B 1 81 ? 7.227 -9.945 -14.68 1 98.69 81 ILE B C 1
ATOM 1518 O O . ILE B 1 81 ? 7.586 -8.812 -15.008 1 98.69 81 ILE B O 1
ATOM 1522 N N . VAL B 1 82 ? 7.648 -10.531 -13.57 1 98.81 82 VAL B N 1
ATOM 1523 C CA . VAL B 1 82 ? 8.43 -9.781 -12.594 1 98.81 82 VAL B CA 1
ATOM 1524 C C . VAL B 1 82 ? 9.883 -9.703 -13.055 1 98.81 82 VAL B C 1
ATOM 1526 O O . VAL B 1 82 ? 10.398 -10.641 -13.672 1 98.81 82 VAL B O 1
ATOM 1529 N N . SER B 1 83 ? 10.492 -8.547 -12.773 1 98.69 83 SER B N 1
ATOM 1530 C CA . SER B 1 83 ? 11.906 -8.352 -13.062 1 98.69 83 SER B CA 1
ATOM 1531 C C . SER B 1 83 ? 12.773 -8.812 -11.898 1 98.69 83 SER B C 1
ATOM 1533 O O . SER B 1 83 ? 13.984 -8.984 -12.055 1 98.69 83 SER B O 1
ATOM 1535 N N . ALA B 1 84 ? 12.273 -8.969 -10.734 1 98.62 84 ALA B N 1
ATOM 1536 C CA . ALA B 1 84 ? 12.914 -9.43 -9.508 1 98.62 84 ALA B CA 1
ATOM 1537 C C . ALA B 1 84 ? 11.906 -10.047 -8.555 1 98.62 84 ALA B C 1
ATOM 1539 O O . ALA B 1 84 ? 10.695 -9.906 -8.75 1 98.62 84 ALA B O 1
ATOM 1540 N N . GLN B 1 85 ? 12.383 -10.812 -7.527 1 98.69 85 GLN B N 1
ATOM 1541 C CA . GLN B 1 85 ? 11.523 -11.422 -6.516 1 98.69 85 GLN B CA 1
ATOM 1542 C C . GLN B 1 85 ? 10.727 -10.352 -5.77 1 98.69 85 GLN B C 1
ATOM 1544 O O . GLN B 1 85 ? 11.297 -9.398 -5.246 1 98.69 85 GLN B O 1
ATOM 1549 N N . PRO B 1 86 ? 9.414 -10.492 -5.641 1 98.81 86 PRO B N 1
ATOM 1550 C CA . PRO B 1 86 ? 8.609 -9.547 -4.859 1 98.81 86 PRO B CA 1
ATOM 1551 C C . PRO B 1 86 ? 8.961 -9.555 -3.373 1 98.81 86 PRO B C 1
ATOM 1553 O O . PRO B 1 86 ? 9.562 -10.516 -2.885 1 98.81 86 PRO B O 1
ATOM 1556 N N . GLN B 1 87 ? 8.664 -8.477 -2.748 1 98.88 87 GLN B N 1
ATOM 1557 C CA . GLN B 1 87 ? 8.844 -8.312 -1.31 1 98.88 87 GLN B CA 1
ATOM 1558 C C . GLN B 1 87 ? 7.5 -8.188 -0.596 1 98.88 87 GLN B C 1
ATOM 1560 O O . GLN B 1 87 ? 6.566 -7.582 -1.12 1 98.88 87 GLN B O 1
ATOM 1565 N N . ILE B 1 88 ? 7.434 -8.742 0.647 1 98.75 88 ILE B N 1
ATOM 1566 C CA . ILE B 1 88 ? 6.117 -8.867 1.265 1 98.75 88 ILE B CA 1
ATOM 1567 C C . ILE B 1 88 ? 6.211 -8.531 2.75 1 98.75 88 ILE B C 1
ATOM 1569 O O . ILE B 1 88 ? 7.234 -8.781 3.391 1 98.75 88 ILE B O 1
ATOM 1573 N N . ILE B 1 89 ? 5.254 -7.863 3.291 1 98.69 89 ILE B N 1
ATOM 1574 C CA . ILE B 1 89 ? 4.934 -7.758 4.711 1 98.69 89 ILE B CA 1
ATOM 1575 C C . ILE B 1 89 ? 3.586 -8.422 4.984 1 98.69 89 ILE B C 1
ATOM 1577 O O . ILE B 1 89 ? 2.594 -8.125 4.316 1 98.69 89 ILE B O 1
ATOM 1581 N N . TYR B 1 90 ? 3.529 -9.297 5.863 1 97.75 90 TYR B N 1
ATOM 1582 C CA . TYR B 1 90 ? 2.326 -9.969 6.344 1 97.75 90 TYR B CA 1
ATOM 1583 C C . TYR B 1 90 ? 2.082 -9.664 7.816 1 97.75 90 TYR B C 1
ATOM 1585 O O . TYR B 1 90 ? 2.959 -9.883 8.656 1 97.75 90 TYR B O 1
ATOM 1593 N N . VAL B 1 91 ? 0.877 -9.148 8.133 1 97.56 91 VAL B N 1
ATOM 1594 C CA . VAL B 1 91 ? 0.536 -8.789 9.5 1 97.56 91 VAL B CA 1
ATOM 1595 C C . VAL B 1 91 ? -0.805 -9.414 9.883 1 97.56 91 VAL B C 1
ATOM 1597 O O . VAL B 1 91 ? -1.792 -9.266 9.156 1 97.56 91 VAL B O 1
ATOM 1600 N N . ASP B 1 92 ? -0.753 -10.109 11 1 95.25 92 ASP B N 1
ATOM 1601 C CA . ASP B 1 92 ? -2.012 -10.484 11.641 1 95.25 92 ASP B CA 1
ATOM 1602 C C . ASP B 1 92 ? -2.475 -9.406 12.617 1 95.25 92 ASP B C 1
ATOM 1604 O O . ASP B 1 92 ? -1.923 -9.281 13.711 1 95.25 92 ASP B O 1
ATOM 1608 N N . ALA B 1 93 ? -3.438 -8.562 12.172 1 93.94 93 ALA B N 1
ATOM 1609 C CA . ALA B 1 93 ? -3.92 -7.41 12.938 1 93.94 93 ALA B CA 1
ATOM 1610 C C . ALA B 1 93 ? -5.359 -7.625 13.398 1 93.94 93 ALA B C 1
ATOM 1612 O O . ALA B 1 93 ? -6.273 -6.934 12.945 1 93.94 93 ALA B O 1
ATOM 1613 N N . ASP B 1 94 ? -5.527 -8.438 14.367 1 89.75 94 ASP B N 1
ATOM 1614 C CA . ASP B 1 94 ? -6.855 -8.883 14.781 1 89.75 94 ASP B CA 1
ATOM 1615 C C . ASP B 1 94 ? -7.688 -7.723 15.312 1 89.75 94 ASP B C 1
ATOM 1617 O O . ASP B 1 94 ? -8.914 -7.809 15.375 1 89.75 94 ASP B O 1
ATOM 1621 N N . GLU B 1 95 ? -7.035 -6.652 15.688 1 91.31 95 GLU B N 1
ATOM 1622 C CA . GLU B 1 95 ? -7.758 -5.523 16.266 1 91.31 95 GLU B CA 1
ATOM 1623 C C . GLU B 1 95 ? -8.203 -4.543 15.188 1 91.31 95 GLU B C 1
ATOM 1625 O O . GLU B 1 95 ? -8.867 -3.549 15.484 1 91.31 95 GLU B O 1
ATOM 1630 N N . ILE B 1 96 ? -7.902 -4.781 13.992 1 95.44 96 ILE B N 1
ATOM 1631 C CA . ILE B 1 96 ? -8.203 -3.895 12.875 1 95.44 96 ILE B CA 1
ATOM 1632 C C . ILE B 1 96 ? -9.25 -4.539 11.969 1 95.44 96 ILE B C 1
ATOM 1634 O O . ILE B 1 96 ? -9.188 -5.734 11.688 1 95.44 96 ILE B O 1
ATOM 1638 N N . ASP B 1 97 ? -10.227 -3.686 11.547 1 95.5 97 ASP B N 1
ATOM 1639 C CA . ASP B 1 97 ? -11.297 -4.223 10.711 1 95.5 97 ASP B CA 1
ATOM 1640 C C . ASP B 1 97 ? -11.242 -3.629 9.305 1 95.5 97 ASP B C 1
ATOM 1642 O O . ASP B 1 97 ? -12.07 -3.959 8.453 1 95.5 97 ASP B O 1
ATOM 1646 N N . GLY B 1 98 ? -10.352 -2.73 9.078 1 97.75 98 GLY B N 1
ATOM 1647 C CA . GLY B 1 98 ? -10.234 -2.023 7.812 1 97.75 98 GLY B CA 1
ATOM 1648 C C . GLY B 1 98 ? -9.734 -0.598 7.969 1 97.75 98 GLY B C 1
ATOM 1649 O O . GLY B 1 98 ? -9.133 -0.256 8.984 1 97.75 98 GLY B O 1
ATOM 1650 N N . PHE B 1 99 ? -9.914 0.134 6.926 1 98.5 99 PHE B N 1
ATOM 1651 C CA . PHE B 1 99 ? -9.531 1.54 6.957 1 98.5 99 PHE B CA 1
ATOM 1652 C C . PHE B 1 99 ? -10.469 2.34 7.852 1 98.5 99 PHE B C 1
ATOM 1654 O O . PHE B 1 99 ? -11.672 2.08 7.883 1 98.5 99 PHE B O 1
ATOM 1661 N N . ALA B 1 100 ? -9.922 3.277 8.531 1 98.31 100 ALA B N 1
ATOM 1662 C CA . ALA B 1 100 ? -10.664 4.25 9.336 1 98.31 100 ALA B CA 1
ATOM 1663 C C . ALA B 1 100 ? -10.344 5.676 8.898 1 98.31 100 ALA B C 1
ATOM 1665 O O . ALA B 1 100 ? -9.336 5.918 8.234 1 98.31 100 ALA B O 1
ATOM 1666 N N . PRO B 1 101 ? -11.227 6.633 9.227 1 98.38 101 PRO B N 1
ATOM 1667 C CA . PRO B 1 101 ? -10.914 8.016 8.867 1 98.38 101 PRO B CA 1
ATOM 1668 C C . PRO B 1 101 ? -9.641 8.523 9.547 1 98.38 101 PRO B C 1
ATOM 1670 O O . PRO B 1 101 ? -9.43 8.273 10.734 1 98.38 101 PRO B O 1
ATOM 1673 N N . MET B 1 102 ? -8.781 9.18 8.75 1 98.12 102 MET B N 1
ATOM 1674 C CA . MET B 1 102 ? -7.641 9.906 9.305 1 98.12 102 MET B CA 1
ATOM 1675 C C . MET B 1 102 ? -8.062 11.281 9.805 1 98.12 102 MET B C 1
ATOM 1677 O O . MET B 1 102 ? -8.312 12.188 9.008 1 98.12 102 MET B O 1
ATOM 1681 N N . GLY B 1 103 ? -8.031 11.453 11.055 1 96.56 103 GLY B N 1
ATOM 1682 C CA . GLY B 1 103 ? -8.664 12.602 11.688 1 96.56 103 GLY B CA 1
ATOM 1683 C C . GLY B 1 103 ? -7.875 13.883 11.516 1 96.56 103 GLY B C 1
ATOM 1684 O O . GLY B 1 103 ? -8.43 14.984 11.625 1 96.56 103 GLY B O 1
ATOM 1685 N N . GLU B 1 104 ? -6.648 13.797 11.18 1 95.88 104 GLU B N 1
ATOM 1686 C CA . GLU B 1 104 ? -5.734 14.938 11.141 1 95.88 104 GLU B CA 1
ATOM 1687 C C . GLU B 1 104 ? -5.988 15.797 9.906 1 95.88 104 GLU B C 1
ATOM 1689 O O . GLU B 1 104 ? -5.547 16.953 9.844 1 95.88 104 GLU B O 1
ATOM 1694 N N . ILE B 1 105 ? -6.668 15.25 8.891 1 97.44 105 ILE B N 1
ATOM 1695 C CA . ILE B 1 105 ? -6.855 15.969 7.633 1 97.44 105 ILE B CA 1
ATOM 1696 C C . ILE B 1 105 ? -8.336 15.977 7.258 1 97.44 105 ILE B C 1
ATOM 1698 O O . ILE B 1 105 ? -8.977 14.93 7.219 1 97.44 105 ILE B O 1
ATOM 1702 N N . GLN B 1 106 ? -8.82 17.141 6.977 1 97.25 106 GLN B N 1
ATOM 1703 C CA . GLN B 1 106 ? -10.148 17.375 6.414 1 97.25 106 GLN B CA 1
ATOM 1704 C C . GLN B 1 106 ? -10.086 18.344 5.23 1 97.25 106 GLN B C 1
ATOM 1706 O O . GLN B 1 106 ? -9.367 19.344 5.277 1 97.25 106 GLN B O 1
ATOM 1711 N N . PRO B 1 107 ? -10.805 17.922 4.172 1 97.56 107 PRO B N 1
ATOM 1712 C CA . PRO B 1 107 ? -10.805 18.859 3.045 1 97.56 107 PRO B CA 1
ATOM 1713 C C . PRO B 1 107 ? -11.273 20.25 3.443 1 97.56 107 PRO B C 1
ATOM 1715 O O . PRO B 1 107 ? -12.172 20.391 4.281 1 97.56 107 PRO B O 1
ATOM 1718 N N . ARG B 1 108 ? -10.586 21.156 2.83 1 93.88 108 ARG B N 1
ATOM 1719 C CA . ARG B 1 108 ? -11 22.547 2.955 1 93.88 108 ARG B CA 1
ATOM 1720 C C . ARG B 1 108 ? -11.797 23 1.731 1 93.88 108 ARG B C 1
ATOM 1722 O O . ARG B 1 108 ? -11.242 23.094 0.632 1 93.88 108 ARG B O 1
ATOM 1729 N N . GLY B 1 109 ? -13.172 23.188 1.812 1 80 109 GLY B N 1
ATOM 1730 C CA . GLY B 1 109 ? -14.047 23.688 0.761 1 80 109 GLY B CA 1
ATOM 1731 C C . GLY B 1 109 ? -14.602 22.578 -0.121 1 80 109 GLY B C 1
ATOM 1732 O O . GLY B 1 109 ? -14.094 21.453 -0.113 1 80 109 GLY B O 1
#

Solvent-accessible surface area (backbone atoms only — not comparable to full-atom values): 11296 Å² total; per-residue (Å²): 27,29,42,36,40,36,39,40,36,41,29,78,93,33,47,71,60,45,55,54,51,50,52,54,49,35,55,56,51,49,66,37,88,38,40,70,47,51,47,52,17,37,26,69,90,41,78,50,28,32,39,35,45,37,30,19,63,34,70,68,34,46,55,53,52,70,69,36,66,68,46,53,54,50,58,67,49,41,21,74,36,29,65,44,62,28,34,32,37,81,40,85,38,76,90,42,90,61,73,39,80,35,84,89,45,53,46,59,128,27,29,42,37,41,36,40,40,37,40,29,80,94,34,47,71,60,46,54,55,52,53,52,54,48,36,55,56,52,52,67,36,89,37,40,71,45,51,46,52,17,37,26,71,89,40,79,50,29,32,39,34,44,35,29,19,62,33,71,68,34,45,54,52,52,69,67,35,66,70,47,53,54,49,58,67,49,42,21,73,35,30,67,43,61,28,34,31,38,81,41,88,37,78,91,42,91,60,74,38,80,34,84,88,44,53,47,59,129

pLDDT: mean 97.51, std 2.26, range [80.0, 98.94]

Secondary structure (DSSP, 8-state):
-EEEEEEEEB-GGGHHHHHHHHHHHHHHHHTSTTEEEEEEEEESS-TTEEEEEEEESSHHHHHHHHTSHHHHHHHHHHHHHBSS--EEEEEE-TT--S-EE-TT-----/-EEEEEEEEB-GGGHHHHHHHHHHHHHHHHTSTTEEEEEEEEESS-TTEEEEEEEESSHHHHHHHHTSHHHHHHHHHHHHHBSS--EEEEEE-TT--S-EE-TT-----

Sequence (218 aa):
MILITVKFPIREDKMAEWEQLSADYARAVSAEPGNVFFEFSRSVLEPQTFVCIEGFRDAAAGEEHMKQDHVSRFMQQMPDIVSAQPQIIYVDADEIDGFAPMGEIQPRGMILITVKFPIREDKMAEWEQLSADYARAVSAEPGNVFFEFSRSVLEPQTFVCIEGFRDAAAGEEHMKQDHVSRFMQQMPDIVSAQPQIIYVDADEIDGFAPMGEIQPRG

Nearest PDB structures (foldseek):
  4hl9-assembly4_H  TM=9.321E-01  e=1.727E-08  Rhodospirillum rubrum ATCC 11170
  2gff-assembly1_A  TM=9.688E-01  e=6.140E-08  Yersinia pestis
  2omo-assembly4_E  TM=9.301E-01  e=3.939E-08  Nitrosomonas europaea
  4dpo-assembly1_B  TM=9.493E-01  e=5.408E-08  Methanosarcina mazei Go1
  4zos-assembly1_C  TM=9.227E-01  e=1.158E-07  Yersinia enterocolitica subsp. enterocolitica 8081